Protein 3CU5 (pdb70)

Sequence (253 aa):
SLRILIVDDEKLTRDGLIANINWKALSFDQIDQADDGINAIQIALKHPPNVLLTDVRMPRMDGIELVDNILKLYPDCSVIFMSGYSDKEYLRAIRYVEKPIDPSEIMDALKQSIQTVLQHQAQQSLRILIVDDEKLTRDGLIANINWKALSFDQIDQADDGINAIQIALKHPPNVLLTDVRMPRMDGIELVDNILKLYPDCSVIFMSGYSDKEYLKAAIKFRAIRYVEKPIDPSEIMDALKQSIQTVLQHQAQ

Foldseek 3Di:
DAEEEEEAQDPVVVVVLVVLAPCVPADHPDYHYDHDLVSRVVVCVVPPYQEYEAEQDDPPAGPVRSVVVSCVVCVRRAYEYEYADPVPVVDVDHHYAHPVDDSVVVNVVRRVSRVSCVVVVVVD/DAEEEEEELDPVPVVVLVVLEDCVVADHDYYHYYNHQVGSVVVCVVPPHQEYEEEQDDPPAGVLNRVVVSCVPCVLHYYEYEYEDPCVVVVCVRDPPHPHHYAYPVGDSVSVRVVRNVSVVSSVVSVPD

Nearest PDB structures (foldseek):
  3cu5-assembly3_B  TM=1.008E+00  e=2.137E-27  Lachnoclostridium phytofermentans ISDg
  3cu5-assembly2_A  TM=9.687E-01  e=1.028E-19  Lachnoclostridium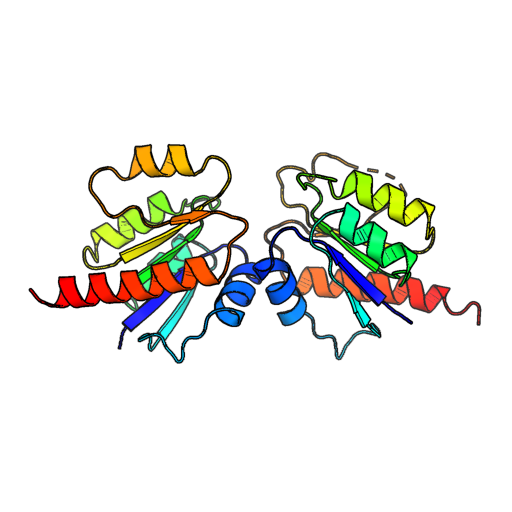 phytofermentans ISDg
  6swf-assembly1_A  TM=8.999E-01  e=3.800E-10  Geobacillus stearothermophilus
  6swl-assembly2_B  TM=8.587E-01  e=1.382E-07  Geobacillus stearothermophilus
  3r0j-assembly1_B  TM=8.073E-01  e=3.008E-07  Mycobacterium tuberculosis

Organism: Lachnoclostridium phytofermentans (strain ATCC 700394 / DSM 18823 / ISDg) (NCBI:txid357809)

Secondary structure (DSSP, 8-state):
--EEEEE-S-HHHHHHHHHH--GGGS--SEEEEESSHHHHHHHHTTS--SEEEEES--SSS-HHHHHHHHHHH-TT-EEEEE--STTT------EEEPSSP-HHHHHHHHHHHHHHHHHHH---/-EEEEEE-S-HHHHHHHHHTS-TTTS-EEEEEEESSHHHHHHHHHHS--SEEEEES--TTS-HHHHHHHHHHH-TT-EEEEEE-TT-HHHHHHH--SS--EEEESS--TTHHHHHHHHHHHHHHHHTT-

Structure (mmCIF, N/CA/C/O backbone):
data_3CU5
#
_entry.id   3CU5
#
_cell.length_a   34.326
_cell.length_b   87.038
_cell.length_c   52.697
_cell.angle_alpha   90.000
_cell.angle_beta   106.220
_cell.angle_gamma   90.000
#
_symmetry.space_group_name_H-M   'P 1 21 1'
#
loop_
_entity.id
_entity.type
_entity.pdbx_description
1 polymer 'Two component transcriptional regulator, AraC family'
2 water water
#
loop_
_atom_site.group_PDB
_atom_site.id
_atom_site.type_symbol
_atom_site.label_atom_id
_atom_site.label_alt_id
_atom_site.label_comp_id
_atom_site.label_asym_id
_atom_site.label_entity_id
_atom_site.label_seq_id
_atom_site.pdbx_PDB_ins_code
_atom_site.Cartn_x
_atom_site.Cartn_y
_atom_site.Cartn_z
_atom_site.occupancy
_atom_site.B_iso_or_equiv
_atom_site.auth_seq_id
_atom_site.auth_comp_id
_atom_site.auth_asym_id
_atom_site.auth_atom_id
_atom_site.pdbx_PDB_model_num
ATOM 1 N N . SER A 1 2 ? 24.573 66.925 -9.514 1.00 22.61 2 SER A N 1
ATOM 2 C CA . SER A 1 2 ? 24.088 65.765 -8.712 1.00 23.16 2 SER A CA 1
ATOM 3 C C . SER A 1 2 ? 23.105 64.821 -9.434 1.00 22.57 2 SER A C 1
ATOM 4 O O . SER A 1 2 ? 22.249 65.270 -10.236 1.00 22.65 2 SER A O 1
ATOM 7 N N . LEU A 1 3 ? 23.235 63.522 -9.099 1.00 20.90 3 LEU A N 1
ATOM 8 C CA . LEU A 1 3 ? 22.176 62.474 -9.253 1.00 17.64 3 LEU A CA 1
ATOM 9 C C . LEU A 1 3 ? 21.212 62.507 -8.059 1.00 15.03 3 LEU A C 1
ATOM 10 O O . LEU A 1 3 ? 21.534 62.009 -6.954 1.00 13.48 3 LEU A O 1
ATOM 15 N N . ARG A 1 4 ? 20.035 63.094 -8.293 1.00 13.69 4 ARG A N 1
ATOM 16 C CA . ARG A 1 4 ? 18.968 63.144 -7.309 1.00 12.17 4 ARG A CA 1
ATOM 17 C C . ARG A 1 4 ? 17.773 62.310 -7.697 1.00 11.35 4 ARG A C 1
ATOM 18 O O . ARG A 1 4 ? 17.261 62.431 -8.802 1.00 11.07 4 ARG A O 1
ATOM 26 N N . ILE A 1 5 ? 17.304 61.521 -6.743 1.00 10.73 5 ILE A N 1
ATOM 27 C CA . ILE A 1 5 ? 15.953 61.018 -6.729 1.00 10.41 5 ILE A CA 1
ATOM 28 C C . ILE A 1 5 ? 15.039 61.929 -5.932 1.00 10.19 5 ILE A C 1
ATOM 29 O O . ILE A 1 5 ? 15.441 62.475 -4.863 1.00 8.86 5 ILE A O 1
ATOM 34 N N . LEU A 1 6 ? 13.808 62.076 -6.457 1.00 10.20 6 LEU A N 1
ATOM 35 C CA . LEU A 1 6 ? 12.758 62.898 -5.838 1.00 8.86 6 LEU A CA 1
ATOM 36 C C . LEU A 1 6 ? 11.498 62.054 -5.549 1.00 8.91 6 LEU A C 1
ATOM 37 O O . LEU A 1 6 ? 10.843 61.547 -6.448 1.00 8.14 6 LEU A O 1
ATOM 42 N N . ILE A 1 7 ? 11.221 61.867 -4.269 1.00 10.18 7 ILE A N 1
ATOM 43 C CA . ILE A 1 7 ? 10.218 60.931 -3.809 1.00 12.30 7 ILE A CA 1
ATOM 44 C C . ILE A 1 7 ? 9.031 61.729 -3.342 1.00 13.80 7 ILE A C 1
ATOM 45 O O . ILE A 1 7 ? 9.130 62.591 -2.457 1.00 14.92 7 ILE A O 1
ATOM 50 N N . VAL A 1 8 ? 7.891 61.469 -3.930 1.00 14.31 8 VAL A N 1
ATOM 51 C CA . VAL A 1 8 ? 6.749 62.287 -3.606 1.00 15.19 8 VAL A CA 1
ATOM 52 C C . VAL A 1 8 ? 5.560 61.469 -3.109 1.00 16.52 8 VAL A C 1
ATOM 53 O O . VAL A 1 8 ? 4.954 60.690 -3.852 1.00 15.67 8 VAL A O 1
ATOM 57 N N . ASP A 1 9 ? 5.237 61.656 -1.833 1.00 18.38 9 ASP A N 1
ATOM 58 C CA . ASP A 1 9 ? 4.136 60.947 -1.270 1.00 20.38 9 ASP A CA 1
ATOM 59 C C . ASP A 1 9 ? 3.527 61.678 -0.108 1.00 22.63 9 ASP A C 1
ATOM 60 O O . ASP A 1 9 ? 4.217 62.243 0.754 1.00 23.99 9 ASP A O 1
ATOM 65 N N . ASP A 1 10 ? 2.204 61.647 -0.114 1.00 23.68 10 ASP A N 1
ATOM 66 C CA . ASP A 1 10 ? 1.347 62.189 0.915 1.00 24.21 10 ASP A CA 1
ATOM 67 C C . ASP A 1 10 ? 1.755 61.746 2.346 1.00 22.72 10 ASP A C 1
ATOM 68 O O . ASP A 1 10 ? 1.684 62.539 3.286 1.00 22.22 10 ASP A O 1
ATOM 73 N N . GLU A 1 11 ? 2.212 60.492 2.493 1.00 21.23 11 GLU A N 1
ATOM 74 C CA . GLU A 1 11 ? 2.384 59.866 3.805 1.00 19.78 11 GLU A CA 1
ATOM 75 C C . GLU A 1 11 ? 3.812 59.607 4.235 1.00 17.19 11 GLU A C 1
ATOM 76 O O . GLU A 1 11 ? 4.523 58.819 3.614 1.00 16.70 11 GLU A O 1
ATOM 82 N N . LYS A 1 12 ? 4.178 60.227 5.357 1.00 15.31 12 LYS A N 1
AT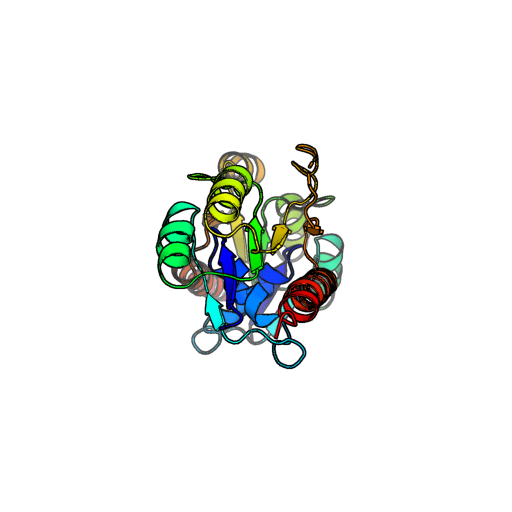OM 83 C CA . LYS A 1 12 ? 5.501 60.138 5.937 1.00 14.14 12 LYS A CA 1
ATOM 84 C C . LYS A 1 12 ? 5.992 58.687 6.099 1.00 14.41 12 LYS A C 1
ATOM 85 O O . LYS A 1 12 ? 7.173 58.356 5.820 1.00 16.24 12 LYS A O 1
ATOM 91 N N . LEU A 1 13 ? 5.089 57.814 6.535 1.00 11.69 13 LEU A N 1
ATOM 92 C CA . LEU A 1 13 ? 5.422 56.442 6.779 1.00 8.72 13 LEU A CA 1
ATOM 93 C C . LEU A 1 13 ? 5.786 55.744 5.502 1.00 7.89 13 LEU A C 1
ATOM 94 O O . LEU A 1 13 ? 6.636 54.850 5.510 1.00 7.68 13 LEU A O 1
ATOM 99 N N . THR A 1 14 ? 5.185 56.145 4.383 1.00 8.04 14 THR A N 1
ATOM 100 C CA . THR A 1 14 ? 5.550 55.498 3.091 1.00 8.90 14 THR A CA 1
ATOM 101 C C . THR A 1 14 ? 6.869 55.915 2.484 1.00 9.68 14 THR A C 1
ATOM 102 O O . THR A 1 14 ? 7.536 55.085 1.885 1.00 10.75 14 THR A O 1
ATOM 106 N N . ARG A 1 15 ? 7.210 57.208 2.567 1.00 9.14 15 ARG A N 1
ATOM 107 C CA . ARG A 1 15 ? 8.538 57.707 2.175 1.00 8.70 15 ARG A CA 1
ATOM 108 C C . ARG A 1 15 ? 9.629 57.061 3.040 1.00 9.29 15 ARG A C 1
ATOM 109 O O . ARG A 1 15 ? 10.428 56.279 2.564 1.00 10.02 15 ARG A O 1
ATOM 117 N N . ASP A 1 16 ? 9.657 57.415 4.322 1.00 8.97 16 ASP A N 1
ATOM 118 C CA . ASP A 1 16 ? 10.415 56.663 5.308 1.00 8.89 16 ASP A CA 1
ATOM 119 C C . ASP A 1 16 ? 10.574 55.178 4.963 1.00 8.60 16 ASP A C 1
ATOM 120 O O . ASP A 1 16 ? 11.705 54.712 4.827 1.00 10.56 16 ASP A O 1
ATOM 125 N N . GLY A 1 17 ? 9.487 54.416 4.842 1.00 6.56 17 GLY A N 1
ATOM 126 C CA . GLY A 1 17 ? 9.608 52.934 4.738 1.00 5.38 17 GLY A CA 1
ATOM 127 C C . GLY A 1 17 ? 10.248 52.614 3.402 1.00 4.90 17 GLY A C 1
ATOM 128 O O . GLY A 1 17 ? 10.933 51.633 3.206 1.00 4.18 17 GLY A O 1
ATOM 129 N N . LEU A 1 18 ? 10.032 53.494 2.456 1.00 5.76 18 LEU A N 1
ATOM 130 C CA . LEU A 1 18 ? 10.669 53.364 1.165 1.00 7.25 18 LEU A CA 1
ATOM 131 C C . LEU A 1 18 ? 12.140 53.602 1.272 1.00 8.08 18 LEU A C 1
ATOM 132 O O . LEU A 1 18 ? 12.951 52.786 0.886 1.00 8.79 18 LEU A O 1
ATOM 137 N N . ILE A 1 19 ? 12.494 54.756 1.788 1.00 8.37 19 ILE A N 1
ATOM 138 C CA . ILE A 1 19 ? 13.865 55.026 1.937 1.00 10.81 19 ILE A CA 1
ATOM 139 C C . ILE A 1 19 ? 14.506 53.904 2.744 1.00 12.94 19 ILE A C 1
ATOM 140 O O . ILE A 1 19 ? 15.547 53.407 2.384 1.00 13.69 19 ILE A O 1
ATOM 145 N N . ALA A 1 20 ? 13.863 53.465 3.818 1.00 14.21 20 ALA A N 1
ATOM 146 C CA . ALA A 1 20 ? 14.397 52.365 4.624 1.00 15.13 20 ALA A CA 1
ATOM 147 C C . ALA A 1 20 ? 14.706 51.130 3.788 1.00 16.76 20 ALA A C 1
ATOM 148 O O . ALA A 1 20 ? 15.662 50.395 4.065 1.00 17.66 20 ALA A O 1
ATOM 150 N N . ASN A 1 21 ? 13.894 50.903 2.760 1.00 16.76 21 ASN A N 1
ATOM 151 C CA . ASN A 1 21 ? 13.974 49.684 1.990 1.00 16.64 21 ASN A CA 1
ATOM 152 C C . ASN A 1 21 ? 14.860 49.765 0.775 1.00 18.95 21 ASN A C 1
ATOM 153 O O . ASN A 1 21 ? 14.954 48.798 0.043 1.00 19.15 21 ASN A O 1
ATOM 158 N N . ILE A 1 22 ? 15.499 50.903 0.544 1.00 21.28 22 ILE A N 1
ATOM 159 C CA . ILE A 1 22 ? 16.358 51.053 -0.635 1.00 23.55 22 ILE A CA 1
ATOM 160 C C . ILE A 1 22 ? 17.880 50.959 -0.355 1.00 24.29 22 ILE A C 1
ATOM 161 O O . ILE A 1 22 ? 18.485 51.785 0.340 1.00 23.40 22 ILE A O 1
ATOM 166 N N . ASN A 1 23 ? 18.501 49.930 -0.906 1.00 25.42 23 ASN A N 1
ATOM 167 C CA . ASN A 1 23 ? 19.905 49.740 -0.641 1.00 25.53 23 ASN A CA 1
ATOM 168 C C . ASN A 1 23 ? 20.663 50.763 -1.419 1.00 27.05 23 ASN A C 1
ATOM 169 O O . ASN A 1 23 ? 21.238 50.457 -2.445 1.00 26.00 23 ASN A O 1
ATOM 174 N N . TRP A 1 24 ? 20.646 51.986 -0.928 1.00 30.16 24 TRP A N 1
ATOM 175 C CA . TRP A 1 24 ? 21.316 53.079 -1.605 1.00 34.03 24 TRP A CA 1
ATOM 176 C C . TRP A 1 24 ? 22.821 52.825 -1.751 1.00 33.99 24 TRP A C 1
ATOM 177 O O . TRP A 1 24 ? 23.510 53.509 -2.494 1.00 34.34 24 TRP A O 1
ATOM 188 N N . LYS A 1 25 ? 23.332 51.809 -1.077 1.00 33.48 25 LYS A N 1
ATOM 189 C CA . LYS A 1 25 ? 24.685 51.382 -1.361 1.00 33.41 25 LYS A CA 1
ATOM 190 C C . LYS A 1 25 ? 24.750 51.045 -2.864 1.00 33.36 25 LYS A C 1
ATOM 191 O O . LYS A 1 25 ? 25.448 51.716 -3.607 1.00 34.55 25 LYS A O 1
ATOM 197 N N . ALA A 1 26 ? 24.005 50.037 -3.314 1.00 32.07 26 ALA A N 1
ATOM 198 C CA . ALA A 1 26 ? 23.977 49.621 -4.735 1.00 30.90 26 ALA A CA 1
ATOM 199 C C . ALA A 1 26 ? 23.323 50.543 -5.791 1.00 29.91 26 ALA A C 1
ATOM 200 O O . ALA A 1 26 ? 22.887 50.041 -6.826 1.00 29.95 26 ALA A O 1
ATOM 202 N N . LEU A 1 27 ? 23.222 51.848 -5.554 1.00 28.72 27 LEU A N 1
ATOM 203 C CA . LEU A 1 27 ? 22.830 52.767 -6.631 1.00 28.07 27 LEU A CA 1
ATOM 204 C C . LEU A 1 27 ? 23.666 54.066 -6.625 1.00 28.58 27 LEU A C 1
ATOM 205 O O . LEU A 1 27 ? 24.446 54.302 -5.710 1.00 28.61 27 LEU A O 1
ATOM 210 N N . SER A 1 28 ? 23.471 54.926 -7.616 1.00 29.59 28 SER A N 1
ATOM 211 C CA . SER A 1 28 ? 24.260 56.167 -7.734 1.00 31.39 28 SER A CA 1
ATOM 212 C C . SER A 1 28 ? 23.717 57.452 -7.060 1.00 33.07 28 SER A C 1
ATOM 213 O O . SER A 1 28 ? 24.446 58.420 -6.856 1.00 34.56 28 SER A O 1
ATOM 216 N N . PHE A 1 29 ? 22.450 57.486 -6.719 1.00 32.90 29 PHE A N 1
ATOM 217 C CA . PHE A 1 29 ? 21.931 58.673 -6.098 1.00 33.09 29 PHE A CA 1
ATOM 218 C C . PHE A 1 29 ? 22.936 59.380 -5.240 1.00 33.22 29 PHE A C 1
ATOM 219 O O . PHE A 1 29 ? 23.606 58.778 -4.403 1.00 33.06 29 PHE A O 1
ATOM 227 N N . ASP A 1 30 ? 23.029 60.680 -5.480 1.00 33.24 30 ASP A N 1
ATOM 228 C CA . ASP A 1 30 ? 23.860 61.569 -4.694 1.00 32.98 30 ASP A CA 1
ATOM 229 C C . ASP A 1 30 ? 22.999 62.042 -3.539 1.00 30.87 30 ASP A C 1
ATOM 230 O O . ASP A 1 30 ? 23.468 62.224 -2.417 1.00 30.53 30 ASP A O 1
ATOM 235 N N . GLN A 1 31 ? 21.713 62.182 -3.836 1.00 28.60 31 GLN A N 1
ATOM 236 C CA . GLN A 1 31 ? 20.801 62.907 -2.997 1.00 25.89 31 GLN A CA 1
ATOM 237 C C . GLN A 1 31 ? 19.401 62.317 -3.054 1.00 23.00 31 GLN A C 1
ATOM 238 O O . GLN A 1 31 ? 18.872 62.023 -4.147 1.00 21.45 31 GLN A O 1
ATOM 244 N N . ILE A 1 32 ? 18.819 62.139 -1.866 1.00 21.81 32 ILE A N 1
ATOM 245 C CA . ILE A 1 32 ? 17.412 61.785 -1.746 1.00 21.31 32 ILE A CA 1
ATOM 246 C C . ILE A 1 32 ? 16.617 62.996 -1.316 1.00 21.15 32 ILE A C 1
ATOM 247 O O . ILE A 1 32 ? 16.972 63.696 -0.378 1.00 20.94 32 ILE A O 1
ATOM 252 N N . ASP A 1 33 ? 15.525 63.226 -2.032 1.00 21.69 33 ASP A N 1
ATOM 253 C CA . ASP A 1 33 ? 14.694 64.385 -1.843 1.00 21.53 33 ASP A CA 1
ATOM 254 C C . ASP A 1 33 ? 13.265 63.941 -1.656 1.00 22.98 33 ASP A C 1
ATOM 255 O O . ASP A 1 33 ? 12.824 62.951 -2.251 1.00 22.81 33 ASP A O 1
ATOM 260 N N . GLN A 1 34 ? 12.532 64.683 -0.834 1.00 24.62 34 GLN A N 1
ATOM 261 C CA . GLN A 1 34 ? 11.121 64.392 -0.613 1.00 26.46 34 GLN A CA 1
ATOM 262 C C . GLN A 1 34 ? 10.332 65.534 0.029 1.00 27.21 34 GLN A C 1
ATOM 263 O O . GLN A 1 34 ? 10.921 66.478 0.514 1.00 27.99 34 GLN A O 1
ATOM 269 N N . ALA A 1 35 ? 9.005 65.565 -0.002 1.00 27.29 35 ALA A N 1
ATOM 270 C CA . ALA A 1 35 ? 8.074 66.213 -0.937 1.00 27.07 35 ALA A CA 1
ATOM 271 C C . ALA A 1 35 ? 6.760 65.470 -0.786 1.00 27.49 35 ALA A C 1
ATOM 272 O O . ALA A 1 35 ? 6.665 64.296 -1.060 1.00 27.32 35 ALA A O 1
ATOM 274 N N . ASP A 1 36 ? 5.784 66.156 -0.217 1.00 28.80 36 ASP A N 1
ATOM 275 C CA . ASP A 1 36 ? 4.570 65.520 0.256 1.00 30.14 36 ASP A CA 1
ATOM 276 C C . ASP A 1 36 ? 3.376 65.737 -0.680 1.00 28.05 36 ASP A C 1
ATOM 277 O O . ASP A 1 36 ? 2.337 65.086 -0.542 1.00 27.63 36 ASP A O 1
ATOM 282 N N . ASP A 1 37 ? 3.501 66.680 -1.605 1.00 26.54 37 ASP A N 1
ATOM 283 C CA . ASP A 1 37 ? 2.383 67.008 -2.488 1.00 25.20 37 ASP A CA 1
ATOM 284 C C . ASP A 1 37 ? 2.994 67.416 -3.785 1.00 20.83 37 ASP A C 1
ATOM 285 O O . ASP A 1 37 ? 4.139 67.765 -3.818 1.00 19.86 37 ASP A O 1
ATOM 290 N N . GLY A 1 38 ? 2.223 67.397 -4.847 1.00 18.59 38 GLY A N 1
ATOM 291 C CA . GLY A 1 38 ? 2.746 67.819 -6.126 1.00 17.46 38 GLY A CA 1
ATOM 292 C C . GLY A 1 38 ? 3.399 69.190 -6.141 1.00 16.87 38 GLY A C 1
ATOM 293 O O . GLY A 1 38 ? 4.360 69.399 -6.872 1.00 16.79 38 GLY A O 1
ATOM 294 N N . ILE A 1 39 ? 2.907 70.132 -5.341 1.00 16.36 39 ILE A N 1
ATOM 295 C CA . ILE A 1 39 ? 3.411 71.495 -5.449 1.00 16.45 39 ILE A CA 1
ATOM 296 C C . ILE A 1 39 ? 4.723 71.698 -4.690 1.00 15.89 39 ILE A C 1
ATOM 297 O O . ILE A 1 39 ? 5.677 72.282 -5.211 1.00 15.50 39 ILE A O 1
ATOM 302 N N . ASN A 1 40 ? 4.794 71.206 -3.467 1.00 16.19 40 ASN A N 1
ATOM 303 C CA . ASN A 1 40 ? 6.079 71.214 -2.788 1.00 15.98 40 ASN A CA 1
ATOM 304 C C . ASN A 1 40 ? 7.115 70.409 -3.607 1.00 15.02 40 ASN A C 1
ATOM 305 O O . ASN A 1 40 ? 8.328 70.628 -3.517 1.00 14.16 40 ASN A O 1
ATOM 310 N N . ALA A 1 41 ? 6.639 69.463 -4.398 1.00 14.66 41 ALA A N 1
ATOM 311 C CA . ALA A 1 41 ? 7.545 68.767 -5.275 1.00 15.20 41 ALA A CA 1
ATOM 312 C C . ALA A 1 41 ? 8.133 69.786 -6.264 1.00 15.70 41 ALA A C 1
ATOM 313 O O . ALA A 1 41 ? 9.363 69.989 -6.331 1.00 16.19 41 ALA A O 1
ATOM 315 N N . ILE A 1 42 ? 7.261 70.447 -7.026 1.00 14.59 42 ILE A N 1
ATOM 316 C CA . ILE A 1 42 ? 7.742 71.343 -8.066 1.00 12.26 42 ILE A CA 1
ATOM 317 C C . ILE A 1 42 ? 8.644 72.376 -7.428 1.00 9.41 42 ILE A C 1
ATOM 318 O O . ILE A 1 42 ? 9.739 72.656 -7.914 1.00 8.31 42 ILE A O 1
ATOM 323 N N . GLN A 1 43 ? 8.185 72.909 -6.311 1.00 7.68 43 GLN A N 1
ATOM 324 C CA . GLN A 1 43 ? 8.937 73.905 -5.575 1.00 7.05 43 GLN A CA 1
ATOM 325 C C . GLN A 1 43 ? 10.407 73.472 -5.364 1.00 7.98 43 GLN A C 1
ATOM 326 O O . GLN A 1 43 ? 11.321 74.254 -5.510 1.00 9.44 43 GLN A O 1
ATOM 332 N N . ILE A 1 44 ? 10.642 72.211 -5.051 1.00 7.85 44 ILE A N 1
ATOM 333 C CA . ILE A 1 44 ? 11.997 71.688 -4.897 1.00 7.94 44 ILE A CA 1
ATOM 334 C C . ILE A 1 44 ? 12.689 71.357 -6.235 1.00 8.17 44 ILE A C 1
ATOM 335 O O . ILE A 1 44 ? 13.857 71.700 -6.438 1.00 8.03 44 ILE A O 1
ATOM 340 N N . ALA A 1 45 ? 11.976 70.669 -7.132 1.00 7.67 45 ALA A N 1
ATOM 341 C CA . ALA A 1 45 ? 12.467 70.419 -8.483 1.00 7.04 45 ALA A CA 1
ATOM 342 C C . ALA A 1 45 ? 12.969 71.652 -9.226 1.00 9.57 45 ALA A C 1
ATOM 343 O O . ALA A 1 45 ? 13.725 71.500 -10.160 1.00 11.71 45 ALA A O 1
ATOM 345 N N . LEU A 1 46 ? 12.542 72.868 -8.872 1.00 10.32 46 LEU A N 1
ATOM 346 C CA . LEU A 1 46 ? 13.062 74.076 -9.550 1.00 10.51 46 LEU A CA 1
ATOM 347 C C . LEU A 1 46 ? 14.453 74.443 -9.009 1.00 12.05 46 LEU A C 1
ATOM 348 O O . LEU A 1 46 ? 15.274 75.091 -9.676 1.00 12.26 46 LEU A O 1
ATOM 353 N N . LYS A 1 47 ? 14.702 74.043 -7.779 1.00 13.35 47 LYS A N 1
ATOM 354 C CA . LYS A 1 47 ? 15.909 74.442 -7.117 1.00 15.04 47 LYS A CA 1
ATOM 355 C C . LYS A 1 47 ? 16.913 73.286 -7.119 1.00 15.93 47 LYS A C 1
ATOM 356 O O . LYS A 1 47 ? 18.112 73.513 -7.217 1.00 17.69 47 LYS A O 1
ATOM 362 N N . HIS A 1 48 ? 16.445 72.053 -7.054 1.00 14.95 48 HIS A N 1
ATOM 363 C CA . HIS A 1 48 ? 17.363 70.899 -7.078 1.00 14.03 48 HIS A CA 1
ATOM 364 C C . HIS A 1 48 ? 16.893 69.886 -8.086 1.00 12.87 48 HIS A C 1
ATOM 365 O O . HIS A 1 48 ? 16.266 68.905 -7.707 1.00 13.19 48 HIS A O 1
ATOM 372 N N . PRO A 1 49 ? 17.183 70.129 -9.371 1.00 11.48 49 PRO A N 1
ATOM 373 C CA . PRO A 1 49 ? 16.647 69.374 -10.522 1.00 11.34 49 PRO A CA 1
ATOM 374 C C . PRO A 1 49 ? 16.802 67.857 -10.350 1.00 11.14 49 PRO A C 1
ATOM 375 O O . PRO A 1 49 ? 17.913 67.397 -10.093 1.00 12.20 49 PRO A O 1
ATOM 379 N N . PRO A 1 50 ? 15.705 67.086 -10.462 1.00 10.01 50 PRO A N 1
ATOM 380 C CA . PRO A 1 50 ? 15.807 65.668 -10.185 1.00 9.98 50 PRO A CA 1
ATOM 381 C C . PRO A 1 50 ? 16.155 64.863 -11.402 1.00 10.80 50 PRO A C 1
ATOM 382 O O . PRO A 1 50 ? 15.879 65.273 -12.519 1.00 11.96 50 PRO A O 1
ATOM 386 N N . ASN A 1 51 ? 16.699 63.682 -11.178 1.00 10.48 51 ASN A N 1
ATOM 387 C CA . ASN A 1 51 ? 16.993 62.778 -12.257 1.00 10.06 51 ASN A CA 1
ATOM 388 C C . ASN A 1 51 ? 16.054 61.637 -12.300 1.00 9.02 51 ASN A C 1
ATOM 389 O O . ASN A 1 51 ? 15.925 60.981 -13.321 1.00 8.56 51 ASN A O 1
ATOM 394 N N . VAL A 1 52 ? 15.410 61.384 -11.169 1.00 10.19 52 VAL A N 1
ATOM 395 C CA . VAL A 1 52 ? 14.372 60.341 -11.055 1.00 10.80 52 VAL A CA 1
ATOM 396 C C . VAL A 1 52 ? 13.210 60.849 -10.214 1.00 10.97 52 VAL A C 1
ATOM 397 O O . VAL A 1 52 ? 13.415 61.485 -9.153 1.00 10.87 52 VAL A O 1
ATOM 401 N N . LEU A 1 53 ? 11.997 60.560 -10.688 1.00 10.91 53 LEU A N 1
ATOM 402 C CA . LEU A 1 53 ? 10.768 60.878 -9.976 1.00 10.74 53 LEU A CA 1
ATOM 403 C C . LEU A 1 53 ? 10.166 59.553 -9.568 1.00 12.73 53 LEU A C 1
ATOM 404 O O . LEU A 1 53 ? 9.908 58.674 -10.429 1.00 12.92 53 LEU A O 1
ATOM 409 N N . LEU A 1 54 ? 9.912 59.420 -8.271 1.00 13.77 54 LEU A N 1
ATOM 410 C CA . LEU A 1 54 ? 9.227 58.269 -7.787 1.00 16.46 54 LEU A CA 1
ATOM 411 C C . LEU A 1 54 ? 7.999 58.832 -7.085 1.00 18.62 54 LEU A C 1
ATOM 412 O O . LEU A 1 54 ? 8.162 59.642 -6.179 1.00 19.33 54 LEU A O 1
ATOM 417 N N . THR A 1 55 ? 6.789 58.433 -7.510 1.00 19.49 55 THR A N 1
ATOM 418 C CA . THR A 1 55 ? 5.572 59.115 -7.098 1.00 21.54 55 THR A CA 1
ATOM 419 C C . THR A 1 55 ? 4.332 58.239 -7.163 1.00 24.49 55 THR A C 1
ATOM 420 O O . THR A 1 55 ? 4.240 57.349 -8.020 1.00 25.11 55 THR A O 1
ATOM 424 N N . ASP A 1 56 ? 3.381 58.508 -6.258 1.00 26.44 56 ASP A N 1
ATOM 425 C CA . ASP A 1 56 ? 2.043 57.903 -6.282 1.00 27.96 56 ASP A CA 1
ATOM 426 C C . ASP A 1 56 ? 1.181 58.482 -7.406 1.00 28.50 56 ASP A C 1
ATOM 427 O O . ASP A 1 56 ? 1.185 59.684 -7.606 1.00 28.15 56 ASP A O 1
ATOM 432 N N . VAL A 1 57 ? 0.435 57.653 -8.130 1.00 29.92 57 VAL A N 1
ATOM 433 C CA . VAL A 1 57 ? -0.388 58.157 -9.233 1.00 31.94 57 VAL A CA 1
ATOM 434 C C . VAL A 1 57 ? -1.487 59.118 -8.764 1.00 34.80 57 VAL A C 1
ATOM 435 O O . VAL A 1 57 ? -1.540 60.288 -9.204 1.00 34.84 57 VAL A O 1
ATOM 439 N N . ARG A 1 58 ? -2.366 58.627 -7.885 1.00 36.86 58 ARG A N 1
ATOM 440 C CA . ARG A 1 58 ? -3.428 59.483 -7.339 1.00 38.93 58 ARG A CA 1
ATOM 441 C C . ARG A 1 58 ? -3.015 60.187 -6.057 1.00 40.20 58 ARG A C 1
ATOM 442 O O . ARG A 1 58 ? -2.573 59.574 -5.080 1.00 40.28 58 ARG A O 1
ATOM 450 N N . MET A 1 59 ? -3.166 61.497 -6.091 1.00 41.13 59 MET A N 1
ATOM 451 C CA . MET A 1 59 ? -2.982 62.302 -4.929 1.00 41.98 59 M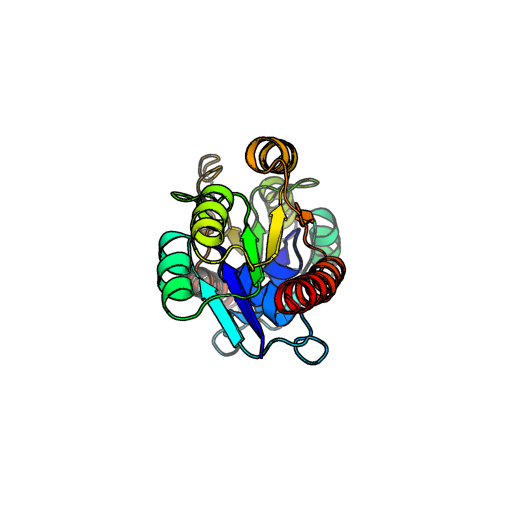ET A CA 1
ATOM 452 C C . MET A 1 59 ? -4.076 63.347 -4.955 1.00 42.99 59 MET A C 1
ATOM 453 O O . MET A 1 59 ? -4.648 63.637 -6.015 1.00 42.31 59 MET A O 1
ATOM 458 N N . PRO A 1 60 ? -4.383 63.894 -3.771 1.00 44.40 60 PRO A N 1
ATOM 459 C CA . PRO A 1 60 ? -5.287 65.012 -3.563 1.00 44.68 60 PRO A CA 1
ATOM 460 C C . PRO A 1 60 ? -4.959 66.213 -4.443 1.00 45.27 60 PRO A C 1
ATOM 461 O O . PRO A 1 60 ? -5.539 66.364 -5.518 1.00 45.10 60 PRO A O 1
ATOM 465 N N . ARG A 1 61 ? -4.028 67.056 -3.995 1.00 46.02 61 ARG A N 1
ATOM 466 C CA . ARG A 1 61 ? -3.904 68.400 -4.576 1.00 46.97 61 ARG A CA 1
ATOM 467 C C . ARG A 1 61 ? -3.267 68.520 -5.973 1.00 45.86 61 ARG A C 1
ATOM 468 O O . ARG A 1 61 ? -3.231 69.622 -6.565 1.00 46.27 61 ARG A O 1
ATOM 476 N N . MET A 1 62 ? -2.791 67.400 -6.501 1.00 43.85 62 MET A N 1
ATOM 477 C CA . MET A 1 62 ? -1.930 67.406 -7.662 1.00 42.25 62 MET A CA 1
ATOM 478 C C . MET A 1 62 ? -1.586 65.946 -7.783 1.00 41.58 62 MET A C 1
ATOM 479 O O . MET A 1 62 ? -0.729 65.461 -7.038 1.00 41.56 62 MET A O 1
ATOM 484 N N . ASP A 1 63 ? -2.266 65.223 -8.665 1.00 40.69 63 ASP A N 1
ATOM 485 C CA . ASP A 1 63 ? -2.005 63.784 -8.735 1.00 39.79 63 ASP A CA 1
ATOM 486 C C . ASP A 1 63 ? -0.743 63.419 -9.554 1.00 37.94 63 ASP A C 1
ATOM 487 O O . ASP A 1 63 ? -0.240 64.213 -10.371 1.00 38.32 63 ASP A O 1
ATOM 492 N N . GLY A 1 64 ? -0.214 62.229 -9.314 1.00 35.02 64 GLY A N 1
ATOM 493 C CA . GLY A 1 64 ? 1.048 61.882 -9.935 1.00 32.28 64 GLY A CA 1
ATOM 494 C C . GLY A 1 64 ? 1.068 62.424 -11.345 1.00 29.45 64 GLY A C 1
ATOM 495 O O . GLY A 1 64 ? 2.032 63.043 -11.776 1.00 29.18 64 GLY A O 1
ATOM 496 N N . ILE A 1 65 ? -0.020 62.180 -12.058 1.00 27.21 65 ILE A N 1
ATOM 497 C CA . ILE A 1 65 ? -0.132 62.554 -13.455 1.00 25.79 65 ILE A CA 1
ATOM 498 C C . ILE A 1 65 ? 0.087 64.043 -13.790 1.00 24.90 65 ILE A C 1
ATOM 499 O O . ILE A 1 65 ? 0.830 64.352 -14.715 1.00 25.25 65 ILE A O 1
ATOM 504 N N . GLU A 1 66 ? -0.529 64.968 -13.054 1.00 23.73 66 GLU A N 1
ATOM 505 C CA . GLU A 1 66 ? -0.304 66.379 -13.361 1.00 22.38 66 GLU A CA 1
ATOM 506 C C . GLU A 1 66 ? 1.122 66.768 -13.037 1.00 19.48 66 GLU A C 1
ATOM 507 O O . GLU A 1 66 ? 1.782 67.471 -13.801 1.00 19.15 66 GLU A O 1
ATOM 513 N N . LEU A 1 67 ? 1.587 66.320 -11.884 1.00 17.55 67 LEU A N 1
ATOM 514 C CA . LEU A 1 67 ? 2.952 66.569 -11.455 1.00 16.71 67 LEU A CA 1
ATOM 515 C C . LEU A 1 67 ? 3.945 66.083 -12.477 1.00 16.54 67 LEU A C 1
ATOM 516 O O . LEU A 1 67 ? 4.847 66.783 -12.907 1.00 16.64 67 LEU A O 1
ATOM 521 N N . VAL A 1 68 ? 3.800 64.836 -12.839 1.00 16.62 68 VAL A N 1
ATOM 522 C CA . VAL A 1 68 ? 4.764 64.224 -13.688 1.00 17.08 68 VAL A CA 1
ATOM 523 C C . VAL A 1 68 ? 4.831 64.979 -14.990 1.00 17.33 68 VAL A C 1
ATOM 524 O O . VAL A 1 68 ? 5.858 64.973 -15.667 1.00 17.69 68 VAL A O 1
ATOM 528 N N . ASP A 1 69 ? 3.750 65.644 -15.350 1.00 17.26 69 ASP A N 1
ATOM 529 C CA . ASP A 1 69 ? 3.748 66.343 -16.624 1.00 18.25 69 ASP A CA 1
ATOM 530 C C . ASP A 1 69 ? 4.505 67.667 -16.590 1.00 17.35 69 ASP A C 1
ATOM 531 O O . ASP A 1 69 ? 5.164 68.078 -17.582 1.00 17.16 69 ASP A O 1
ATOM 536 N N . ASN A 1 70 ? 4.417 68.316 -15.430 1.00 15.93 70 ASN A N 1
ATOM 537 C CA . ASN A 1 70 ? 5.154 69.543 -15.128 1.00 14.12 70 ASN A CA 1
ATOM 538 C C . ASN A 1 70 ? 6.659 69.258 -15.003 1.00 12.80 70 ASN A C 1
ATOM 539 O O . ASN A 1 70 ? 7.515 69.930 -15.598 1.00 11.93 70 ASN A O 1
ATOM 544 N N . ILE A 1 71 ? 6.985 68.245 -14.221 1.00 11.72 71 ILE A N 1
ATOM 545 C CA . ILE A 1 71 ? 8.354 67.889 -14.144 1.00 11.85 71 ILE A CA 1
ATOM 546 C C . ILE A 1 71 ? 8.892 67.563 -15.540 1.00 12.33 71 ILE A C 1
ATOM 547 O O . ILE A 1 71 ? 9.885 68.117 -15.948 1.00 14.12 71 ILE A O 1
ATOM 552 N N . LEU A 1 72 ? 8.257 66.689 -16.293 1.00 11.23 72 LEU A N 1
ATOM 553 C CA . LEU A 1 72 ? 8.777 66.413 -17.633 1.00 11.17 72 LEU A CA 1
ATOM 554 C C . LEU A 1 72 ? 8.855 67.656 -18.564 1.00 11.00 72 LEU A C 1
ATOM 555 O O . LEU A 1 72 ? 9.508 67.621 -19.635 1.00 11.54 72 LEU A O 1
ATOM 560 N N . LYS A 1 73 ? 8.187 68.743 -18.206 1.00 9.39 73 LYS A N 1
ATOM 561 C CA . LYS A 1 73 ? 8.296 69.935 -19.043 1.00 8.35 73 LYS A CA 1
ATOM 562 C C . LYS A 1 73 ? 9.571 70.741 -18.683 1.00 9.28 73 LYS A C 1
ATOM 563 O O . LYS A 1 73 ? 10.229 71.345 -19.538 1.00 8.40 73 LYS A O 1
ATOM 569 N N . LEU A 1 74 ? 9.936 70.703 -17.405 1.00 10.50 74 LEU A N 1
ATOM 570 C CA . LEU A 1 74 ? 11.060 71.489 -16.896 1.00 11.06 74 LEU A CA 1
ATOM 571 C C . LEU A 1 74 ? 12.362 70.722 -16.970 1.00 11.49 74 LEU A C 1
ATOM 572 O O . LEU A 1 74 ? 13.431 71.290 -16.798 1.00 11.70 74 LEU A O 1
ATOM 577 N N . TYR A 1 75 ? 12.254 69.414 -17.153 1.00 11.75 75 TYR A N 1
ATOM 578 C CA . TYR A 1 75 ? 13.386 68.498 -17.067 1.00 11.93 75 TYR A CA 1
ATOM 579 C C . TYR A 1 75 ? 13.071 67.278 -17.911 1.00 11.74 75 TYR A C 1
ATOM 580 O O . TYR A 1 75 ? 12.816 66.188 -17.360 1.00 10.26 75 TYR A O 1
ATOM 589 N N . PRO A 1 76 ? 13.067 67.476 -19.250 1.00 12.20 76 PRO A N 1
ATOM 590 C CA . PRO A 1 76 ? 12.765 66.468 -20.262 1.00 12.98 76 PRO A CA 1
ATOM 591 C C . PRO A 1 76 ? 13.492 65.193 -19.944 1.00 14.59 76 PRO A C 1
ATOM 592 O O . PRO A 1 76 ? 13.110 64.129 -20.398 1.00 14.52 76 PRO A O 1
ATOM 596 N N . ASP A 1 77 ? 14.539 65.295 -19.148 1.00 16.74 77 ASP A N 1
ATOM 597 C CA . ASP A 1 77 ? 15.417 64.156 -18.977 1.00 18.77 77 ASP A CA 1
ATOM 598 C C . ASP A 1 77 ? 15.149 63.376 -17.679 1.00 19.48 77 ASP A C 1
ATOM 599 O O . ASP A 1 77 ? 15.615 62.254 -17.501 1.00 19.71 77 ASP A O 1
ATOM 604 N N . CYS A 1 78 ? 14.378 63.955 -16.768 1.00 19.88 78 CYS A N 1
ATOM 605 C CA . CYS A 1 78 ? 13.967 63.182 -15.590 1.00 19.47 78 CYS A CA 1
ATOM 606 C C . CYS A 1 78 ? 13.261 61.839 -15.968 1.00 19.12 78 CYS A C 1
ATOM 607 O O . CYS A 1 78 ? 12.299 61.828 -16.744 1.00 19.94 78 CYS A O 1
ATOM 610 N N . SER A 1 79 ? 13.733 60.707 -15.459 1.00 17.99 79 SER A N 1
ATOM 611 C CA . SER A 1 79 ? 12.956 59.475 -15.638 1.00 17.83 79 SER A CA 1
ATOM 612 C C . SER A 1 79 ? 12.080 59.259 -14.393 1.00 18.17 79 SER A C 1
ATOM 613 O O . SER A 1 79 ? 12.480 59.569 -13.271 1.00 18.97 79 SER A O 1
ATOM 616 N N . VAL A 1 80 ? 10.862 58.774 -14.590 1.00 17.88 80 VAL A N 1
ATOM 617 C CA . VAL A 1 80 ? 9.887 58.759 -13.504 1.00 17.13 80 VAL A CA 1
ATOM 618 C C . VAL A 1 80 ? 9.371 57.338 -13.211 1.00 15.72 80 VAL A C 1
ATOM 619 O O . VAL A 1 80 ? 9.143 56.541 -14.140 1.00 14.75 80 VAL A O 1
ATOM 623 N N 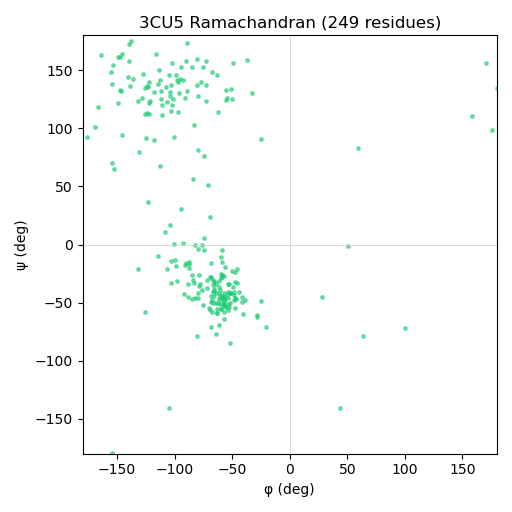. ILE A 1 81 ? 9.216 57.021 -11.925 1.00 14.69 81 ILE A N 1
ATOM 624 C CA . ILE A 1 81 ? 8.585 55.759 -11.532 1.00 14.79 81 ILE A CA 1
ATOM 625 C C . ILE A 1 81 ? 7.241 56.036 -10.842 1.00 16.04 81 ILE A C 1
ATOM 626 O O . ILE A 1 81 ? 7.112 56.997 -10.102 1.00 16.62 81 ILE A O 1
ATOM 631 N N . PHE A 1 82 ? 6.237 55.206 -11.098 1.00 16.15 82 PHE A N 1
ATOM 632 C CA . PHE A 1 82 ? 4.913 55.453 -10.574 1.00 16.76 82 PHE A CA 1
ATOM 633 C C . PHE A 1 82 ? 4.520 54.318 -9.646 1.00 17.92 82 PHE A C 1
ATOM 634 O O . PHE A 1 82 ? 4.646 53.166 -10.028 1.00 18.86 82 PHE A O 1
ATOM 642 N N . MET A 1 83 ? 4.024 54.608 -8.455 1.00 17.96 83 MET A N 1
ATOM 643 C CA . MET A 1 83 ? 3.427 53.554 -7.688 1.00 19.38 83 MET A CA 1
ATOM 644 C C . MET A 1 83 ? 1.904 53.644 -7.955 1.00 22.80 83 MET A C 1
ATOM 645 O O . MET A 1 83 ? 1.322 54.734 -7.876 1.00 22.78 83 MET A O 1
ATOM 650 N N . SER A 1 84 ? 1.262 52.523 -8.303 1.00 26.00 84 SER A N 1
ATOM 651 C CA . SER A 1 84 ? -0.155 52.553 -8.723 1.00 29.50 84 SER A CA 1
ATOM 652 C C . SER A 1 84 ? -1.171 51.649 -7.992 1.00 31.94 84 SER A C 1
ATOM 653 O O . SER A 1 84 ? -2.190 52.126 -7.483 1.00 31.68 84 SER A O 1
ATOM 656 N N . GLY A 1 85 ? -0.942 50.342 -8.000 1.00 34.25 85 GLY A N 1
ATOM 657 C CA . GLY A 1 85 ? -1.917 49.406 -7.393 1.00 36.25 85 GLY A CA 1
ATOM 658 C C . GLY A 1 85 ? -3.376 49.325 -7.873 1.00 37.25 85 GLY A C 1
ATOM 659 O O . GLY A 1 85 ? -4.268 49.921 -7.272 1.00 37.87 85 GLY A O 1
ATOM 660 N N . TYR A 1 86 ? -3.621 48.571 -8.944 1.00 37.55 86 TYR A N 1
ATOM 661 C CA . TYR A 1 86 ? -4.976 48.064 -9.292 1.00 37.56 86 TYR A CA 1
ATOM 662 C C . TYR A 1 86 ? -6.040 49.097 -9.626 1.00 37.13 86 TYR A C 1
ATOM 663 O O . TYR A 1 86 ? -6.399 49.280 -10.794 1.00 37.47 86 TYR A O 1
ATOM 672 N N . SER A 1 87 ? -6.592 49.713 -8.587 1.00 36.35 87 SER A N 1
ATOM 673 C CA . SER A 1 87 ? -7.460 50.869 -8.764 1.00 35.83 87 SER A CA 1
ATOM 674 C C . SER A 1 87 ? -7.240 51.539 -10.123 1.00 34.91 87 SER A C 1
ATOM 675 O O . SER A 1 87 ? -8.064 51.472 -11.034 1.00 33.62 87 SER A O 1
ATOM 678 N N . ASP A 1 88 ? -6.094 52.192 -10.246 1.00 35.09 88 ASP A N 1
ATOM 679 C CA . ASP A 1 88 ? -5.885 53.107 -11.335 1.00 35.28 88 ASP A CA 1
ATOM 680 C C . ASP A 1 88 ? -4.673 52.748 -12.150 1.00 35.61 88 ASP A C 1
ATOM 681 O O . ASP A 1 88 ? -3.962 53.636 -12.601 1.00 35.23 88 ASP A O 1
ATOM 686 N N . LYS A 1 89 ? -4.416 51.460 -12.336 1.00 36.52 89 LYS A N 1
ATOM 687 C CA . LYS A 1 89 ? -3.490 51.085 -13.393 1.00 37.38 89 LYS A CA 1
ATOM 688 C C . LYS A 1 89 ? -4.238 51.503 -14.636 1.00 36.01 89 LYS A C 1
ATOM 689 O O . LYS A 1 89 ? -3.657 51.925 -15.657 1.00 36.49 89 LYS A O 1
ATOM 695 N N . GLU A 1 90 ? -5.553 51.396 -14.489 1.00 33.58 90 GLU A N 1
ATOM 696 C CA . GLU A 1 90 ? -6.514 51.642 -15.531 1.00 31.46 90 GLU A CA 1
ATOM 697 C C . GLU A 1 90 ? -6.297 52.928 -16.301 1.00 29.67 90 GLU A C 1
ATOM 698 O O . GLU A 1 90 ? -6.637 53.003 -17.465 1.00 29.76 90 GLU A O 1
ATOM 704 N N . TYR A 1 91 ? -5.779 53.955 -15.651 1.00 28.34 91 TYR A N 1
ATOM 705 C CA . TYR A 1 91 ? -5.495 55.184 -16.363 1.00 27.81 91 TYR A CA 1
ATOM 706 C C . TYR A 1 91 ? -4.174 55.057 -17.136 1.00 28.22 91 TYR A C 1
ATOM 707 O O . TYR A 1 91 ? -3.138 55.547 -16.682 1.00 28.00 91 TYR A O 1
ATOM 716 N N . LEU A 1 92 ? -4.245 54.422 -18.310 1.00 28.46 92 LEU A N 1
ATOM 717 C CA . LEU A 1 92 ? -3.069 53.976 -19.116 1.00 28.11 92 LEU A CA 1
ATOM 718 C C . LEU A 1 92 ? -1.914 53.310 -18.338 1.00 27.51 92 LEU A C 1
ATOM 719 O O . LEU A 1 92 ? -1.930 52.094 -18.140 1.00 27.18 92 LEU A O 1
ATOM 724 N N . ARG A 1 99 ? 7.607 58.087 -24.107 1.00 37.48 99 ARG A N 1
ATOM 725 C CA . ARG A 1 99 ? 6.183 57.898 -24.151 1.00 37.70 99 ARG A CA 1
ATOM 726 C C . ARG A 1 99 ? 5.682 57.778 -22.701 1.00 37.15 99 ARG A C 1
ATOM 727 O O . ARG A 1 99 ? 4.636 58.341 -22.418 1.00 37.12 99 ARG A O 1
ATOM 735 N N . ALA A 1 100 ? 6.299 57.020 -21.786 1.00 36.86 100 ALA A N 1
ATOM 736 C CA . ALA A 1 100 ? 6.456 55.542 -21.674 1.00 36.95 100 ALA A CA 1
ATOM 737 C C . ALA A 1 100 ? 6.996 55.574 -20.266 1.00 37.10 100 ALA A C 1
ATOM 738 O O . ALA A 1 100 ? 8.160 55.971 -20.057 1.00 38.07 100 ALA A O 1
ATOM 740 N N . ILE A 1 101 ? 6.166 55.278 -19.270 1.00 35.71 101 ILE A N 1
ATOM 741 C CA . ILE A 1 101 ? 6.721 55.309 -17.923 1.00 34.29 101 ILE A CA 1
ATOM 742 C C . ILE A 1 101 ? 6.710 53.982 -17.239 1.00 31.39 101 ILE A C 1
ATOM 743 O O . ILE A 1 101 ? 5.990 53.050 -17.604 1.00 31.33 101 ILE A O 1
ATOM 748 N N . ARG A 1 102 ? 7.489 53.929 -16.188 1.00 27.85 102 ARG A N 1
ATOM 749 C CA . ARG A 1 102 ? 7.591 52.709 -15.483 1.00 24.65 102 ARG A CA 1
ATOM 750 C C . ARG A 1 102 ? 6.572 52.835 -14.394 1.00 21.48 102 ARG A C 1
ATOM 751 O O . ARG A 1 102 ? 6.259 53.941 -13.992 1.00 20.84 102 ARG A O 1
ATOM 759 N N . TYR A 1 103 ? 6.040 51.710 -13.931 1.00 19.57 103 TYR A N 1
ATOM 760 C CA . TYR A 1 103 ? 5.282 51.707 -12.691 1.00 18.59 103 TYR A CA 1
ATOM 761 C C . TYR A 1 103 ? 5.356 50.412 -11.918 1.00 18.80 103 TYR A C 1
ATOM 762 O O . TYR A 1 103 ? 5.713 49.376 -12.472 1.00 19.01 103 TYR A O 1
ATOM 771 N N . VAL A 1 104 ? 5.010 50.487 -10.633 1.00 18.45 104 VAL A N 1
ATOM 772 C CA . VAL A 1 104 ? 5.082 49.356 -9.739 1.00 18.56 104 VAL A CA 1
ATOM 773 C C . VAL A 1 104 ? 3.741 49.323 -9.013 1.00 19.91 104 VAL A C 1
ATOM 774 O O . VAL A 1 104 ? 3.348 50.308 -8.385 1.00 20.29 104 VAL A O 1
ATOM 778 N N . GLU A 1 105 ? 3.062 48.188 -9.114 1.00 20.52 105 GLU A N 1
ATOM 779 C CA . GLU A 1 105 ? 1.737 47.993 -8.602 1.00 23.80 105 GLU A CA 1
ATOM 780 C C . GLU A 1 105 ? 1.761 47.721 -7.115 1.00 24.38 105 GLU A C 1
ATOM 781 O O . GLU A 1 105 ? 2.582 46.927 -6.671 1.00 25.83 105 GLU A O 1
ATOM 787 N N . LYS A 1 106 ? 0.840 48.341 -6.365 1.00 23.41 106 LYS A N 1
ATOM 788 C CA . LYS A 1 106 ? 0.690 48.138 -4.913 1.00 22.27 106 LYS A CA 1
ATOM 789 C C . LYS A 1 106 ? 0.020 46.801 -4.710 1.00 21.79 106 LYS A C 1
ATOM 790 O O . LYS A 1 106 ? -0.700 46.356 -5.600 1.00 23.12 106 LYS A O 1
ATOM 796 N N . PRO A 1 107 ? 0.263 46.142 -3.559 1.00 20.15 107 PRO A N 1
ATOM 797 C CA . PRO A 1 107 ? 1.205 46.619 -2.554 1.00 19.30 107 PRO A CA 1
ATOM 798 C C . PRO A 1 107 ? 2.653 46.445 -3.018 1.00 18.56 107 PRO A C 1
ATOM 799 O O . PRO A 1 107 ? 3.080 45.353 -3.362 1.00 18.18 107 PRO A O 1
ATOM 803 N N . ILE A 1 108 ? 3.383 47.548 -3.029 1.00 18.18 108 ILE A N 1
ATOM 804 C CA . ILE A 1 108 ? 4.745 47.586 -3.498 1.00 17.45 108 ILE A CA 1
ATOM 805 C C . ILE A 1 108 ? 5.611 46.594 -2.785 1.00 17.96 108 ILE A C 1
ATOM 806 O O . ILE A 1 108 ? 5.585 46.490 -1.559 1.00 16.68 108 ILE A O 1
ATOM 811 N N . ASP A 1 109 ? 6.392 45.854 -3.562 1.00 20.69 109 ASP A N 1
ATOM 812 C CA . ASP A 1 109 ? 7.514 45.160 -2.968 1.00 23.40 109 ASP A CA 1
ATOM 813 C C . ASP A 1 109 ? 8.839 45.782 -3.342 1.00 24.31 109 ASP A C 1
ATOM 814 O O . ASP A 1 109 ? 9.123 46.174 -4.501 1.00 24.37 109 ASP A O 1
ATOM 819 N N . PRO A 1 110 ? 9.650 45.906 -2.306 1.00 24.09 110 PRO A N 1
ATOM 820 C CA . PRO A 1 110 ? 10.846 46.673 -2.360 1.00 23.21 110 PRO A CA 1
ATOM 821 C C . PRO A 1 110 ? 11.717 46.135 -3.482 1.00 22.83 110 PRO A C 1
ATOM 822 O O . PRO A 1 110 ? 12.520 46.874 -4.056 1.00 24.20 110 PRO A O 1
ATOM 826 N N . SER A 1 111 ? 11.556 44.860 -3.797 1.00 21.51 111 SER A N 1
ATOM 827 C CA . SER A 1 111 ? 12.409 44.232 -4.774 1.00 20.90 111 SER A CA 1
ATOM 828 C C . SER A 1 111 ? 12.106 44.918 -6.086 1.00 19.68 111 SER A C 1
ATOM 829 O O . SER A 1 111 ? 12.994 45.204 -6.891 1.00 18.97 111 SER A O 1
ATOM 832 N N . GLU A 1 112 ? 10.838 45.223 -6.287 1.00 19.23 112 GLU A N 1
ATOM 833 C CA . GLU A 1 112 ? 10.439 45.699 -7.581 1.00 19.34 112 GLU A CA 1
ATOM 834 C C . GLU A 1 112 ? 10.799 47.142 -7.705 1.00 18.26 112 GLU A C 1
ATOM 835 O O . GLU A 1 112 ? 11.287 47.567 -8.759 1.00 17.27 112 GLU A O 1
ATOM 841 N N . ILE A 1 113 ? 10.569 47.909 -6.648 1.00 17.64 113 ILE A N 1
ATOM 842 C CA . ILE A 1 113 ? 10.998 49.274 -6.758 1.00 17.97 113 ILE A CA 1
ATOM 843 C C . ILE A 1 113 ? 12.496 49.285 -7.006 1.00 18.06 113 ILE A C 1
ATOM 844 O O . ILE A 1 113 ? 12.971 49.854 -7.977 1.00 18.43 113 ILE A O 1
ATOM 849 N N . MET A 1 114 ? 13.249 48.646 -6.131 1.00 18.79 114 MET A N 1
ATOM 850 C CA . MET A 1 114 ? 14.677 48.583 -6.324 1.00 20.75 114 MET A CA 1
ATOM 851 C C . MET A 1 114 ? 15.122 48.330 -7.748 1.00 19.99 114 MET A C 1
ATOM 852 O O . MET A 1 114 ? 16.057 48.958 -8.184 1.00 20.55 114 MET A O 1
ATOM 857 N N . ASP A 1 115 ? 14.501 47.386 -8.449 1.00 19.74 115 ASP A N 1
ATOM 858 C CA . ASP A 1 115 ? 14.783 47.138 -9.881 1.00 20.15 115 ASP A CA 1
ATOM 859 C C . ASP A 1 115 ? 14.597 48.343 -10.777 1.00 18.81 115 ASP A C 1
ATOM 860 O O . ASP A 1 115 ? 15.519 48.744 -11.519 1.00 19.82 115 ASP A O 1
ATOM 865 N N . ALA A 1 116 ? 13.376 48.874 -10.743 1.00 15.59 116 ALA A N 1
ATOM 866 C CA . ALA A 1 116 ? 13.044 50.095 -11.462 1.00 12.38 116 ALA A CA 1
ATOM 867 C C . ALA A 1 116 ? 14.034 51.245 -11.136 1.00 11.76 116 ALA A C 1
ATOM 868 O O . ALA A 1 116 ? 14.451 51.977 -12.049 1.00 12.08 116 ALA A O 1
ATOM 870 N N . LEU A 1 117 ? 14.424 51.412 -9.869 1.00 10.11 117 LEU A N 1
ATOM 871 C CA . LEU A 1 117 ? 15.464 52.435 -9.573 1.00 10.02 117 LEU A CA 1
ATOM 872 C C . LEU A 1 117 ? 16.751 52.184 -10.325 1.00 9.31 117 LEU A C 1
ATOM 873 O O . LEU A 1 117 ? 17.312 53.131 -10.862 1.00 9.61 117 LEU A O 1
ATOM 878 N N . LYS A 1 118 ? 17.231 50.932 -10.352 1.00 8.89 118 LYS A N 1
ATOM 879 C CA . LYS A 1 118 ? 18.479 50.592 -11.078 1.00 8.53 118 LYS A CA 1
ATOM 880 C C . LYS A 1 118 ? 18.288 50.792 -12.555 1.00 8.42 118 LYS A C 1
ATOM 881 O O . LYS A 1 118 ? 19.149 51.361 -13.244 1.00 9.31 118 LYS A O 1
ATOM 887 N N . GLN A 1 119 ? 17.164 50.341 -13.086 1.00 7.54 119 GLN A N 1
ATOM 888 C CA . GLN A 1 119 ? 16.950 50.608 -14.496 1.00 7.20 119 GLN A CA 1
ATOM 889 C C . GLN A 1 119 ? 16.903 52.102 -14.825 1.00 8.62 119 GLN A C 1
ATOM 890 O O . GLN A 1 119 ? 17.531 52.539 -15.792 1.00 8.76 119 GLN A O 1
ATOM 896 N N . SER A 1 120 ? 16.187 52.881 -14.017 1.00 9.40 120 SER A N 1
ATOM 897 C CA . SER A 1 120 ? 16.126 54.305 -14.217 1.00 11.41 120 SER A CA 1
ATOM 898 C C . SER A 1 120 ? 17.511 54.986 -14.154 1.00 14.58 120 SER A C 1
ATOM 899 O O . SER A 1 120 ? 17.859 55.816 -14.999 1.00 15.18 120 SER A O 1
ATOM 902 N N . ILE A 1 121 ? 18.318 54.606 -13.168 1.00 15.86 121 ILE A N 1
ATOM 903 C CA . ILE A 1 121 ? 19.675 55.137 -13.029 1.00 15.19 121 ILE A CA 1
ATOM 904 C C . ILE A 1 121 ? 20.540 54.688 -14.159 1.00 14.55 121 ILE A C 1
ATOM 905 O O . ILE A 1 121 ? 21.408 55.415 -14.565 1.00 15.42 121 ILE A O 1
ATOM 910 N N . GLN A 1 122 ? 20.353 53.479 -14.661 1.00 14.22 122 GLN A N 1
ATOM 911 C CA . GLN A 1 122 ? 21.167 53.055 -15.814 1.00 14.28 122 GLN A CA 1
ATOM 912 C C . GLN A 1 122 ? 20.922 53.988 -17.007 1.00 12.47 122 GLN A C 1
ATOM 913 O O . GLN A 1 122 ? 21.835 54.349 -17.729 1.00 11.12 122 GLN A O 1
ATOM 919 N N . THR A 1 123 ? 19.665 54.372 -17.173 1.00 12.46 123 THR A N 1
ATOM 920 C CA . THR A 1 123 ? 19.198 55.240 -18.244 1.00 12.84 123 THR A CA 1
ATOM 921 C C . THR A 1 123 ? 19.805 56.649 -18.217 1.00 12.54 123 THR A C 1
ATOM 922 O O . THR A 1 123 ? 20.273 57.151 -19.238 1.00 11.91 123 THR A O 1
ATOM 926 N N . VAL A 1 124 ? 19.741 57.285 -17.048 1.00 13.03 124 VAL A N 1
ATOM 927 C CA . VAL A 1 124 ? 20.461 58.514 -16.768 1.00 13.72 124 VAL A CA 1
ATOM 928 C C . VAL A 1 124 ? 21.974 58.406 -16.968 1.00 16.00 124 VAL A C 1
ATOM 929 O O . VAL A 1 124 ? 22.605 59.321 -17.534 1.00 16.31 124 VAL A O 1
ATOM 933 N N . LEU A 1 125 ? 22.588 57.337 -16.454 1.00 17.28 125 LEU A N 1
ATOM 934 C CA . LEU A 1 125 ? 24.050 57.254 -16.552 1.00 18.24 125 LEU A CA 1
ATOM 935 C C . LEU A 1 125 ? 24.391 57.069 -18.005 1.00 20.85 125 LEU A C 1
ATOM 936 O O . LEU A 1 125 ? 24.865 57.999 -18.666 1.00 20.85 125 LEU A O 1
ATOM 941 N N . GLN A 1 126 ? 24.088 55.879 -18.518 1.00 23.42 126 GLN A N 1
ATOM 942 C CA . GLN A 1 126 ? 24.208 55.619 -19.950 1.00 25.25 126 GLN A CA 1
ATOM 943 C C . GLN A 1 126 ? 24.082 56.916 -20.751 1.00 27.62 126 GLN A C 1
ATOM 944 O O . GLN A 1 126 ? 24.920 57.216 -21.616 1.00 26.98 126 GLN A O 1
ATOM 950 N N . HIS A 1 127 ? 23.051 57.704 -20.447 1.00 29.84 127 HIS A N 1
ATOM 951 C CA . HIS A 1 127 ? 22.810 58.907 -21.226 1.00 31.55 127 HIS A CA 1
ATOM 952 C C . HIS A 1 127 ? 23.575 60.135 -20.720 1.00 31.73 127 HIS A C 1
ATOM 953 O O . HIS A 1 127 ? 23.659 61.143 -21.425 1.00 31.15 127 HIS A O 1
ATOM 960 N N . GLN A 1 128 ? 24.103 60.064 -19.496 1.00 32.68 128 GLN A N 1
ATOM 961 C CA . GLN A 1 128 ? 24.871 61.176 -18.931 1.00 33.31 128 GLN A CA 1
ATOM 962 C C . GLN A 1 128 ? 26.175 61.188 -19.681 1.00 33.70 128 GLN A C 1
ATOM 963 O O . GLN A 1 128 ? 26.799 62.241 -19.884 1.00 33.73 128 GLN A O 1
ATOM 969 N N . ALA A 1 129 ? 26.571 59.992 -20.101 1.00 33.98 129 ALA A N 1
ATOM 970 C CA . ALA A 1 129 ? 27.795 59.827 -20.832 1.00 34.68 129 ALA A CA 1
ATOM 971 C C . ALA A 1 129 ? 27.622 60.427 -22.222 1.00 36.55 129 ALA A C 1
ATOM 972 O O . ALA A 1 129 ? 27.855 59.765 -23.231 1.00 36.83 129 ALA A O 1
ATOM 974 N N . GLN A 1 130 ? 27.143 61.673 -22.255 1.00 37.72 130 GLN A N 1
ATOM 975 C CA . GLN A 1 130 ? 27.526 62.604 -23.313 1.00 38.64 130 GLN A CA 1
ATOM 976 C C . GLN A 1 130 ? 28.696 63.413 -22.775 1.00 39.60 130 GLN A C 1
ATOM 977 O O . GLN A 1 130 ? 28.889 64.570 -23.129 1.00 39.61 130 GLN A O 1
ATOM 983 N N . GLN A 1 131 ? 29.467 62.769 -21.899 1.00 40.33 131 GLN A N 1
ATOM 984 C CA . GLN A 1 131 ? 30.693 63.320 -21.377 1.00 40.70 131 GLN A CA 1
ATOM 985 C C . GLN A 1 131 ? 30.536 64.821 -21.179 1.00 41.15 131 GLN A C 1
ATOM 986 O O . GLN A 1 131 ? 31.450 65.597 -21.485 1.00 41.31 131 GLN A O 1
ATOM 992 N N . SER B 1 2 ? 5.819 42.799 29.283 1.00 26.29 2 SER B N 1
ATOM 993 C CA . SER B 1 2 ? 5.851 41.637 28.309 1.00 26.54 2 SER B CA 1
ATOM 994 C C . SER B 1 2 ? 4.636 41.564 27.394 1.00 25.13 2 SER B C 1
ATOM 995 O O . SER B 1 2 ? 3.979 40.504 27.299 1.00 26.16 2 SER B O 1
ATOM 998 N N . LEU B 1 3 ? 4.373 42.682 26.723 1.00 21.56 3 LEU B N 1
ATOM 999 C CA . LEU B 1 3 ? 3.285 42.805 25.822 1.00 18.42 3 LEU B CA 1
ATOM 1000 C C . LEU B 1 3 ? 3.750 42.578 24.396 1.00 16.64 3 LEU B C 1
ATOM 1001 O O . LEU B 1 3 ? 4.814 43.021 24.002 1.00 17.06 3 LEU B O 1
ATOM 1006 N N . ARG B 1 4 ? 2.938 41.879 23.620 1.00 15.44 4 ARG B N 1
ATOM 1007 C CA . ARG B 1 4 ? 3.207 41.608 22.208 1.00 14.95 4 ARG B CA 1
ATOM 1008 C C . ARG B 1 4 ? 2.322 42.541 21.396 1.00 13.73 4 ARG B C 1
ATOM 1009 O O . ARG B 1 4 ? 1.157 42.697 21.758 1.00 14.06 4 ARG B O 1
ATOM 1017 N N . ILE B 1 5 ? 2.829 43.160 20.323 1.00 11.45 5 ILE B N 1
ATOM 1018 C CA . ILE B 1 5 ? 1.932 43.907 19.402 1.00 9.08 5 ILE B CA 1
ATOM 1019 C C . ILE B 1 5 ? 1.923 43.226 18.075 1.00 8.58 5 ILE B C 1
ATOM 1020 O O . ILE B 1 5 ? 2.950 42.769 17.611 1.00 10.63 5 ILE B O 1
ATOM 1025 N N . LEU B 1 6 ? 0.773 43.111 17.460 1.00 6.91 6 LEU B N 1
ATOM 1026 C CA . LEU B 1 6 ? 0.713 42.467 16.163 1.00 6.51 6 LEU B CA 1
ATOM 1027 C C . LEU B 1 6 ? 0.373 43.541 15.136 1.00 6.50 6 LEU B C 1
ATOM 1028 O O . LEU B 1 6 ? -0.746 44.123 15.152 1.00 6.34 6 LEU B O 1
ATOM 1033 N N . ILE B 1 7 ? 1.332 43.863 14.270 1.00 6.68 7 ILE B N 1
ATOM 1034 C CA . ILE B 1 7 ? 1.105 44.947 13.261 1.00 6.60 7 ILE B CA 1
ATOM 1035 C C . ILE B 1 7 ? 0.805 44.307 11.913 1.00 8.65 7 ILE B C 1
ATOM 1036 O O . ILE B 1 7 ? 1.626 43.551 11.403 1.00 9.23 7 ILE B O 1
ATOM 1041 N N . VAL B 1 8 ? -0.363 44.564 11.331 1.00 10.13 8 VAL B N 1
ATOM 1042 C CA . VAL B 1 8 ? -0.776 43.820 10.123 1.00 12.06 8 VAL B CA 1
ATOM 1043 C C . VAL B 1 8 ? -1.026 44.856 9.088 1.00 15.16 8 VAL B C 1
ATOM 1044 O O . VAL B 1 8 ? -1.604 45.893 9.413 1.00 15.91 8 VAL B O 1
ATOM 1048 N N . ASP B 1 9 ? -0.554 44.645 7.855 1.00 17.69 9 ASP B N 1
ATOM 1049 C CA . ASP B 1 9 ? -0.735 45.676 6.804 1.00 20.03 9 ASP B CA 1
ATOM 1050 C C . ASP B 1 9 ? -0.080 45.074 5.603 1.00 19.97 9 ASP B C 1
ATOM 1051 O O . ASP B 1 9 ? 1.011 44.519 5.723 1.00 19.27 9 ASP B O 1
ATOM 1056 N N . ASP B 1 10 ? -0.752 45.169 4.456 1.00 21.52 10 ASP B N 1
ATOM 1057 C CA . ASP B 1 10 ? -0.313 44.503 3.197 1.00 23.33 10 ASP B CA 1
ATOM 1058 C C . ASP B 1 10 ? 0.842 45.234 2.544 1.00 22.59 10 ASP B C 1
ATOM 1059 O O . ASP B 1 10 ? 1.368 44.795 1.507 1.00 22.96 10 ASP B O 1
ATOM 1064 N N . GLU B 1 11 ? 1.252 46.334 3.182 1.00 20.94 11 GLU B N 1
ATOM 1065 C CA . GLU B 1 11 ? 2.231 47.217 2.612 1.00 19.07 11 GLU B CA 1
ATOM 1066 C C . GLU B 1 11 ? 3.491 47.312 3.449 1.00 16.91 11 GLU B C 1
ATOM 1067 O O . GLU B 1 11 ? 3.628 48.186 4.330 1.00 16.68 11 GLU B O 1
ATOM 1073 N N . LYS B 1 12 ? 4.428 46.423 3.147 1.00 15.05 12 LYS B N 1
ATOM 1074 C CA . LYS B 1 12 ? 5.735 46.439 3.813 1.00 13.05 12 LYS B CA 1
ATOM 1075 C C . LYS B 1 12 ? 6.293 47.842 4.007 1.00 11.53 12 LYS B C 1
ATOM 1076 O O . LYS B 1 12 ? 6.756 48.202 5.083 1.00 11.94 12 LYS B O 1
ATOM 1082 N N . LEU B 1 13 ? 6.287 48.626 2.946 1.00 9.83 13 LEU B N 1
ATOM 1083 C CA . LEU B 1 13 ? 6.728 49.985 3.056 1.00 8.46 13 LEU B CA 1
ATOM 1084 C C . LEU B 1 13 ? 6.128 50.617 4.276 1.00 9.78 13 LEU B C 1
ATOM 1085 O O . LEU B 1 13 ? 6.762 51.453 4.907 1.00 11.26 13 LEU B O 1
ATOM 1090 N N . THR B 1 14 ? 4.909 50.218 4.619 1.00 9.58 14 THR B N 1
ATOM 1091 C CA . THR B 1 14 ? 4.179 50.928 5.641 1.00 9.64 14 THR B CA 1
ATOM 1092 C C . THR B 1 14 ? 4.462 50.394 7.054 1.00 9.26 14 THR B C 1
ATOM 1093 O O . THR B 1 14 ? 4.659 51.154 8.001 1.00 7.97 14 THR B O 1
ATOM 1097 N N . ARG B 1 15 ? 4.458 49.083 7.220 1.00 9.93 15 ARG B N 1
ATOM 1098 C CA . ARG B 1 15 ? 4.821 48.577 8.525 1.00 10.60 15 ARG B CA 1
ATOM 1099 C C . ARG B 1 15 ? 6.232 49.068 8.923 1.00 11.51 15 ARG B C 1
ATOM 1100 O O . ARG B 1 15 ? 6.472 49.436 10.088 1.00 12.20 15 ARG B O 1
ATOM 1108 N N . ASP B 1 16 ? 7.159 49.048 7.958 1.00 10.51 16 ASP B N 1
ATOM 1109 C CA . ASP B 1 16 ? 8.504 49.564 8.173 1.00 10.45 16 ASP B CA 1
ATOM 1110 C C . ASP B 1 16 ? 8.523 51.063 8.509 1.00 11.79 16 ASP B C 1
ATOM 1111 O O . ASP B 1 16 ? 9.219 51.466 9.442 1.00 12.73 16 ASP B O 1
ATOM 1116 N N . GLY B 1 17 ? 7.791 51.902 7.759 1.00 11.01 17 GLY B N 1
ATOM 1117 C CA . GLY B 1 17 ? 7.706 53.317 8.132 1.00 9.80 17 GLY B CA 1
ATOM 1118 C C . GLY B 1 17 ? 7.177 53.410 9.553 1.00 9.64 17 GLY B C 1
ATOM 1119 O O . GLY B 1 17 ? 7.711 54.104 10.410 1.00 9.31 17 GLY B O 1
ATOM 1120 N N . LEU B 1 18 ? 6.107 52.681 9.791 1.00 10.49 18 LEU B N 1
ATOM 1121 C CA . LEU B 1 18 ? 5.436 52.651 11.086 1.00 12.84 18 LEU B CA 1
ATOM 1122 C C . LEU B 1 18 ? 6.404 52.319 12.269 1.00 12.94 18 LEU B C 1
ATOM 1123 O O . LEU B 1 18 ? 6.497 53.065 13.268 1.00 13.59 18 LEU B O 1
ATOM 1128 N N . ILE B 1 19 ? 7.118 51.206 12.144 1.00 11.04 19 ILE B N 1
ATOM 1129 C CA . ILE B 1 19 ? 8.028 50.775 13.171 1.00 9.57 19 ILE B CA 1
ATOM 1130 C C . ILE B 1 19 ? 9.134 51.781 13.318 1.00 8.92 19 ILE B C 1
ATOM 1131 O O . ILE B 1 19 ? 9.544 52.154 14.415 1.00 6.65 19 ILE B O 1
ATOM 1136 N N . ALA B 1 20 ? 9.605 52.253 12.178 1.00 10.98 20 ALA B N 1
ATOM 1137 C CA . ALA B 1 20 ? 10.742 53.175 12.155 1.00 11.82 20 ALA B CA 1
ATOM 1138 C C . ALA B 1 20 ? 10.384 54.433 12.946 1.00 13.43 20 ALA B C 1
ATOM 1139 O O . ALA B 1 20 ? 11.265 55.101 13.524 1.00 14.09 20 ALA B O 1
ATOM 1141 N N . ASN B 1 21 ? 9.090 54.755 12.976 1.00 13.38 21 ASN B N 1
ATOM 1142 C CA . ASN B 1 21 ? 8.649 56.035 13.529 1.00 12.95 21 ASN B CA 1
ATOM 1143 C C . ASN B 1 21 ? 8.113 55.962 14.948 1.00 13.10 21 ASN B C 1
ATOM 1144 O O . ASN B 1 21 ? 7.700 56.955 15.506 1.00 12.93 21 ASN B O 1
ATOM 1149 N N . ILE B 1 22 ? 8.106 54.776 15.531 1.00 13.63 22 ILE B N 1
ATOM 1150 C CA . ILE B 1 22 ? 7.556 54.627 16.842 1.00 13.80 22 ILE B CA 1
ATOM 1151 C C . ILE B 1 22 ? 8.742 54.485 17.710 1.00 13.68 22 ILE B C 1
ATOM 1152 O O . ILE B 1 22 ? 9.756 53.912 17.316 1.00 13.47 22 ILE B O 1
ATOM 1157 N N . ASN B 1 23 ? 8.627 55.010 18.907 1.00 13.69 23 ASN B N 1
ATOM 1158 C CA . ASN B 1 23 ? 9.696 54.857 19.850 1.00 13.65 23 ASN B CA 1
ATOM 1159 C C . ASN B 1 23 ? 9.345 53.722 20.844 1.00 13.17 23 ASN B C 1
ATOM 1160 O O . ASN B 1 23 ? 8.655 53.918 21.855 1.00 13.09 23 ASN B O 1
ATOM 1165 N N . TRP B 1 24 ? 9.790 52.525 20.519 1.00 12.60 24 TRP B N 1
ATOM 1166 C CA . TRP B 1 24 ? 9.433 51.348 21.282 1.00 13.22 24 TRP B CA 1
ATOM 1167 C C . TRP B 1 24 ? 10.069 51.381 22.648 1.00 14.15 24 TRP B C 1
ATOM 1168 O O . TRP B 1 24 ? 9.642 50.655 23.546 1.00 14.72 24 TRP B O 1
ATOM 1179 N N . LYS B 1 25 ? 11.067 52.243 22.809 1.00 14.33 25 LYS B N 1
ATOM 1180 C CA . LYS B 1 25 ? 11.809 52.342 24.069 1.00 15.50 25 LYS B CA 1
ATOM 1181 C C . LYS B 1 25 ? 11.140 53.187 25.136 1.00 15.80 25 LYS B C 1
ATOM 1182 O O . LYS B 1 25 ? 11.682 53.349 26.195 1.00 15.65 25 LYS B O 1
ATOM 1188 N N . ALA B 1 26 ? 9.981 53.752 24.842 1.00 16.75 26 ALA B N 1
ATOM 1189 C CA . ALA B 1 26 ? 9.147 54.393 25.856 1.00 17.45 26 ALA B CA 1
ATOM 1190 C C . ALA B 1 26 ? 7.862 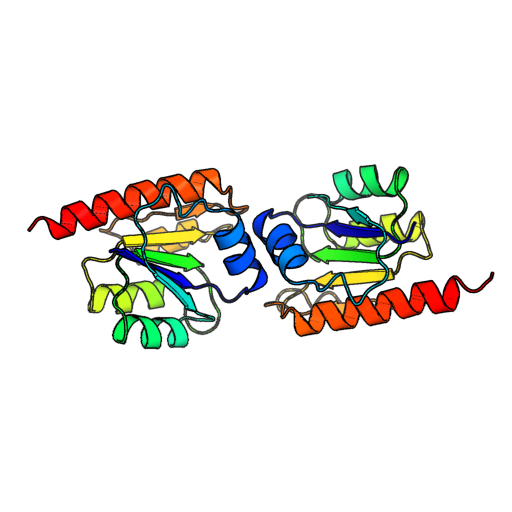53.610 26.009 1.00 18.32 26 ALA B C 1
ATOM 1191 O O . ALA B 1 26 ? 7.074 53.871 26.907 1.00 19.81 26 ALA B O 1
ATOM 1193 N N . LEU B 1 27 ? 7.616 52.669 25.113 1.00 17.70 27 LEU B N 1
ATOM 1194 C CA . LEU B 1 27 ? 6.426 51.847 25.210 1.00 17.06 27 LEU B CA 1
ATOM 1195 C C . LEU B 1 27 ? 6.721 50.613 26.061 1.00 17.40 27 LEU B C 1
ATOM 1196 O O . LEU B 1 27 ? 7.867 50.399 26.442 1.00 17.87 27 LEU B O 1
ATOM 1201 N N . SER B 1 28 ? 5.704 49.806 26.363 1.00 17.61 28 SER B N 1
ATOM 1202 C CA . SER B 1 28 ? 5.921 48.587 27.143 1.00 18.11 28 SER B CA 1
ATOM 1203 C C . SER B 1 28 ? 5.895 47.273 26.361 1.00 19.64 28 SER B C 1
ATOM 1204 O O . SER B 1 28 ? 5.767 46.206 26.965 1.00 20.37 28 SER B O 1
ATOM 1207 N N . PHE B 1 29 ? 6.021 47.334 25.033 1.00 19.91 29 PHE B N 1
ATOM 1208 C CA . PHE B 1 29 ? 6.097 46.110 24.218 1.00 19.58 29 PHE B CA 1
ATOM 1209 C C . PHE B 1 29 ? 7.417 45.339 24.336 1.00 21.43 29 PHE B C 1
ATOM 1210 O O . PHE B 1 29 ? 8.462 45.882 24.711 1.00 21.73 29 PHE B O 1
ATOM 1218 N N . ASP B 1 30 ? 7.363 44.058 24.012 1.00 22.72 30 ASP B N 1
ATOM 1219 C CA . ASP B 1 30 ? 8.523 43.211 24.148 1.00 24.45 30 ASP B CA 1
ATOM 1220 C C . ASP B 1 30 ? 8.638 42.468 22.870 1.00 23.87 30 ASP B C 1
ATOM 1221 O O . ASP B 1 30 ? 9.686 41.931 22.567 1.00 24.64 30 ASP B O 1
ATOM 1226 N N . GLN B 1 31 ? 7.528 42.387 22.146 1.00 22.40 31 GLN B N 1
ATOM 1227 C CA . GLN B 1 31 ? 7.501 41.696 20.874 1.00 21.14 31 GLN B CA 1
ATOM 1228 C C . GLN B 1 31 ? 6.743 42.537 19.933 1.00 20.31 31 GLN B C 1
ATOM 1229 O O . GLN B 1 31 ? 5.737 43.158 20.312 1.00 20.03 31 GLN B O 1
ATOM 1235 N N . ILE B 1 32 ? 7.236 42.526 18.704 1.00 20.40 32 ILE B N 1
ATOM 1236 C CA . ILE B 1 32 ? 6.599 43.143 17.571 1.00 21.51 32 ILE B CA 1
ATOM 1237 C C . ILE B 1 32 ? 6.502 42.022 16.554 1.00 22.20 32 ILE B C 1
ATOM 1238 O O . ILE B 1 32 ? 7.518 41.548 16.049 1.00 22.41 32 ILE B O 1
ATOM 1243 N N . ASP B 1 33 ? 5.292 41.572 16.263 1.00 22.56 33 ASP B N 1
ATOM 1244 C CA . ASP B 1 33 ? 5.131 40.604 15.199 1.00 23.22 33 ASP B CA 1
ATOM 1245 C C . ASP B 1 33 ? 4.620 41.345 14.015 1.00 21.36 33 ASP B C 1
ATOM 1246 O O . ASP B 1 33 ? 3.922 42.380 14.160 1.00 20.06 33 ASP B O 1
ATOM 1251 N N . GLN B 1 34 ? 4.868 40.790 12.833 1.00 19.69 34 GLN B N 1
ATOM 1252 C CA . GLN B 1 34 ? 4.113 41.358 11.770 1.00 18.70 34 GLN B CA 1
ATOM 1253 C C . GLN B 1 34 ? 3.663 40.460 10.653 1.00 19.16 34 GLN B C 1
ATOM 1254 O O . GLN B 1 34 ? 4.177 39.362 10.500 1.00 20.23 34 GLN B O 1
ATOM 1260 N N . ALA B 1 35 ? 2.702 40.966 9.876 1.00 18.92 35 ALA B N 1
ATOM 1261 C CA . ALA B 1 35 ? 1.866 40.153 9.003 1.00 19.42 35 ALA B CA 1
ATOM 1262 C C . ALA B 1 35 ? 1.442 40.849 7.683 1.00 20.07 35 ALA B C 1
ATOM 1263 O O . ALA B 1 35 ? 0.977 41.982 7.677 1.00 19.81 35 ALA B O 1
ATOM 1265 N N . ASP B 1 36 ? 1.609 40.120 6.584 1.00 21.49 36 ASP B N 1
ATOM 1266 C CA . ASP B 1 36 ? 1.297 40.547 5.228 1.00 22.22 36 ASP B CA 1
ATOM 126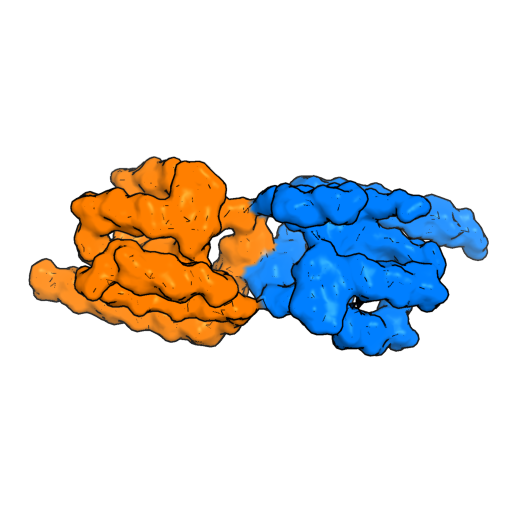7 C C . ASP B 1 36 ? -0.206 40.741 5.127 1.00 20.90 36 ASP B C 1
ATOM 1268 O O . ASP B 1 36 ? -0.709 41.675 4.487 1.00 19.63 36 ASP B O 1
ATOM 1273 N N . ASP B 1 37 ? -0.934 39.836 5.763 1.00 20.83 37 ASP B N 1
ATOM 1274 C CA . ASP B 1 37 ? -2.369 39.834 5.595 1.00 20.99 37 ASP B CA 1
ATOM 1275 C C . ASP B 1 37 ? -3.092 39.225 6.762 1.00 18.78 37 ASP B C 1
ATOM 1276 O O . ASP B 1 37 ? -2.471 38.800 7.732 1.00 19.08 37 ASP B O 1
ATOM 1281 N N . GLY B 1 38 ? -4.411 39.193 6.659 1.00 16.64 38 GLY B N 1
ATOM 1282 C CA . GLY B 1 38 ? -5.220 38.505 7.630 1.00 16.24 38 GLY B CA 1
ATOM 1283 C C . GLY B 1 38 ? -4.907 37.016 7.823 1.00 15.97 38 GLY B C 1
ATOM 1284 O O . GLY B 1 38 ? -4.690 36.557 8.954 1.00 15.67 38 GLY B O 1
ATOM 1285 N N . ILE B 1 39 ? -4.888 36.238 6.750 1.00 15.22 39 ILE B N 1
ATOM 1286 C CA . ILE B 1 39 ? -4.776 34.819 6.990 1.00 15.46 39 ILE B CA 1
ATOM 1287 C C . ILE B 1 39 ? -3.510 34.671 7.790 1.00 15.03 39 ILE B C 1
ATOM 1288 O O . ILE B 1 39 ? -3.442 34.039 8.833 1.00 15.00 39 ILE B O 1
ATOM 1293 N N . ASN B 1 40 ? -2.499 35.310 7.259 1.00 15.12 40 ASN B N 1
ATOM 1294 C CA . ASN B 1 40 ? -1.179 35.376 7.825 1.00 15.21 40 ASN B CA 1
ATOM 1295 C C . ASN B 1 40 ? -1.096 35.870 9.313 1.00 12.97 40 ASN B C 1
ATOM 1296 O O . ASN B 1 40 ? -0.356 35.310 10.118 1.00 12.08 40 ASN B O 1
ATOM 1301 N N . ALA B 1 41 ? -1.872 36.881 9.697 1.00 12.56 41 ALA B N 1
ATOM 1302 C CA . ALA B 1 41 ? -1.883 37.349 11.108 1.00 12.91 41 ALA B CA 1
ATOM 1303 C C . ALA B 1 41 ? -2.566 36.382 12.057 1.00 13.72 41 ALA B C 1
ATOM 1304 O O . ALA B 1 41 ? -2.177 36.240 13.199 1.00 13.50 41 ALA B O 1
ATOM 1306 N N . ILE B 1 42 ? -3.632 35.749 11.589 1.00 14.44 42 ILE B N 1
ATOM 1307 C CA . ILE B 1 42 ? -4.297 34.731 12.373 1.00 14.66 42 ILE B CA 1
ATOM 1308 C C . ILE B 1 42 ? -3.361 33.581 12.661 1.00 15.32 42 ILE B C 1
ATOM 1309 O O . ILE B 1 42 ? -3.377 33.031 13.768 1.00 16.26 42 ILE B O 1
ATOM 1314 N N . GLN B 1 43 ? -2.584 33.166 11.671 1.00 15.05 43 GLN B N 1
ATOM 1315 C CA . GLN B 1 43 ? -1.668 32.055 11.911 1.00 16.74 43 GLN B CA 1
ATOM 1316 C C . GLN B 1 43 ? -0.717 32.419 13.055 1.00 16.57 43 GLN B C 1
ATOM 1317 O O . GLN B 1 43 ? -0.485 31.649 13.990 1.00 16.98 43 GLN B O 1
ATOM 1323 N N . ILE B 1 44 ? -0.208 33.633 12.982 1.00 15.73 44 ILE B N 1
ATOM 1324 C CA . ILE B 1 44 ? 0.716 34.157 13.960 1.00 15.19 44 ILE B CA 1
ATOM 1325 C C . ILE B 1 44 ? 0.065 34.339 15.346 1.00 15.36 44 ILE B C 1
ATOM 1326 O O . ILE B 1 44 ? 0.605 33.881 16.362 1.00 15.67 44 ILE B O 1
ATOM 1331 N N . ALA B 1 45 ? -1.086 35.006 15.397 1.00 15.08 45 ALA B N 1
ATOM 1332 C CA . ALA B 1 45 ? -1.775 35.223 16.661 1.00 15.53 45 ALA B CA 1
ATOM 1333 C C . ALA B 1 45 ? -1.942 33.899 17.390 1.00 17.40 45 ALA B C 1
ATOM 1334 O O . ALA B 1 45 ? -1.605 33.780 18.546 1.00 18.19 45 ALA B O 1
ATOM 1336 N N . LEU B 1 46 ? -2.449 32.882 16.715 1.00 18.26 46 LEU B N 1
ATOM 1337 C CA . LEU B 1 46 ? -2.657 31.624 17.399 1.00 18.87 46 LEU B CA 1
ATOM 1338 C C . LEU B 1 46 ? -1.366 31.058 17.982 1.00 20.42 46 LEU B C 1
ATOM 1339 O O . LEU B 1 46 ? -1.404 30.331 18.989 1.00 21.16 46 LEU B O 1
ATOM 1344 N N . LYS B 1 47 ? -0.228 31.382 17.364 1.00 20.87 47 LYS B N 1
ATOM 1345 C CA . LYS B 1 47 ? 1.089 30.977 17.916 1.00 21.48 47 LYS B CA 1
ATOM 1346 C C . LYS B 1 47 ? 1.514 31.894 19.076 1.00 21.81 47 LYS B C 1
ATOM 1347 O O . LYS B 1 47 ? 2.136 31.447 20.024 1.00 22.42 47 LYS B O 1
ATOM 1353 N N . HIS B 1 48 ? 1.191 33.176 18.973 1.00 21.36 48 HIS B N 1
ATOM 1354 C CA . HIS B 1 48 ? 1.655 34.183 19.909 1.00 21.15 48 HIS B CA 1
ATOM 1355 C C . HIS B 1 48 ? 0.546 35.211 20.052 1.00 19.22 48 HIS B C 1
ATOM 1356 O O . HIS B 1 48 ? 0.434 36.127 19.235 1.00 19.58 48 HIS B O 1
ATOM 1363 N N . PRO B 1 49 ? -0.302 35.039 21.066 1.00 16.97 49 PRO B N 1
ATOM 1364 C CA . PRO B 1 49 ? -1.453 35.882 21.297 1.00 15.77 49 PRO B CA 1
ATOM 1365 C C . PRO B 1 49 ? -0.984 37.279 21.391 1.00 15.76 49 PRO B C 1
ATOM 1366 O O . PRO B 1 49 ? -0.072 37.534 22.162 1.00 16.82 49 PRO B O 1
ATOM 1370 N N . PRO B 1 50 ? -1.542 38.165 20.549 1.00 14.42 50 PRO B N 1
ATOM 1371 C CA . PRO B 1 50 ? -1.302 39.594 20.629 1.00 13.00 50 PRO B CA 1
ATOM 1372 C C . PRO B 1 50 ? -2.087 40.201 21.758 1.00 12.93 50 PRO B C 1
ATOM 1373 O O . PRO B 1 50 ? -3.252 39.858 21.997 1.00 13.18 50 PRO B O 1
ATOM 1377 N N . ASN B 1 51 ? -1.441 41.122 22.457 1.00 12.57 51 ASN B N 1
ATOM 1378 C CA . ASN B 1 51 ? -2.101 41.976 23.421 1.00 10.45 51 ASN B CA 1
ATOM 1379 C C . ASN B 1 51 ? -2.707 43.138 22.703 1.00 8.10 51 ASN B C 1
ATOM 1380 O O . ASN B 1 51 ? -3.723 43.668 23.112 1.00 6.45 51 ASN B O 1
ATOM 1385 N N . VAL B 1 52 ? -2.077 43.533 21.604 1.00 9.19 52 VAL B N 1
ATOM 1386 C CA . VAL B 1 52 ? -2.572 44.663 20.800 1.00 10.77 52 VAL B CA 1
ATOM 1387 C C . VAL B 1 52 ? -2.428 44.390 19.326 1.00 11.47 52 VAL B C 1
ATOM 1388 O O . VAL B 1 52 ? -1.432 43.815 18.892 1.00 10.60 52 VAL B O 1
ATOM 1392 N N . LEU B 1 53 ? -3.401 44.860 18.552 1.00 12.64 53 LEU B N 1
ATOM 1393 C CA . LEU B 1 53 ? -3.437 44.579 17.124 1.00 12.61 53 LEU B CA 1
ATOM 1394 C C . LEU B 1 53 ? -3.482 45.920 16.463 1.00 13.35 53 LEU B C 1
ATOM 1395 O O . LEU B 1 53 ? -4.212 46.789 16.901 1.00 13.62 53 LEU B O 1
ATOM 1400 N N . LEU B 1 54 ? -2.713 46.103 15.409 1.00 14.13 54 LEU B N 1
ATOM 1401 C CA . LEU B 1 54 ? -2.752 47.354 14.674 1.00 14.86 54 LEU B CA 1
ATOM 1402 C C . LEU B 1 54 ? -2.953 47.022 13.205 1.00 17.60 54 LEU B C 1
ATOM 1403 O O . LEU B 1 54 ? -2.189 46.248 12.606 1.00 18.55 54 LEU B O 1
ATOM 1408 N N . THR B 1 55 ? -3.964 47.595 12.584 1.00 18.77 55 THR B N 1
ATOM 1409 C CA . THR B 1 55 ? -4.264 47.118 11.263 1.00 19.54 55 THR B CA 1
ATOM 1410 C C . THR B 1 55 ? -4.937 48.143 10.364 1.00 19.77 55 THR B C 1
ATOM 1411 O O . THR B 1 55 ? -5.593 49.093 10.825 1.00 18.93 55 THR B O 1
ATOM 1415 N N . ASP B 1 56 ? -4.736 47.934 9.070 1.00 20.19 56 ASP B N 1
ATOM 1416 C CA . ASP B 1 56 ? -5.447 48.671 8.060 1.00 21.21 56 ASP B CA 1
ATOM 1417 C C . ASP B 1 56 ? -6.888 48.195 8.200 1.00 20.12 56 ASP B C 1
ATOM 1418 O O . ASP B 1 56 ? -7.154 47.047 8.591 1.00 19.86 56 ASP B O 1
ATOM 1423 N N . VAL B 1 57 ? -7.827 49.083 7.899 1.00 19.15 57 VAL B N 1
ATOM 1424 C CA . VAL B 1 57 ? -9.228 48.698 7.790 1.00 17.07 57 VAL B CA 1
ATOM 1425 C C . VAL B 1 57 ? -9.484 47.837 6.569 1.00 16.93 57 VAL B C 1
ATOM 1426 O O . VAL B 1 57 ? -10.024 46.778 6.710 1.00 17.87 57 VAL B O 1
ATOM 1430 N N . ARG B 1 58 ? -9.120 48.268 5.368 1.00 17.88 58 ARG B N 1
ATOM 1431 C CA . ARG B 1 58 ? -9.346 47.444 4.146 1.00 18.86 58 ARG B CA 1
ATOM 1432 C C . ARG B 1 58 ? -8.098 46.699 3.723 1.00 20.97 58 ARG B C 1
ATOM 1433 O O . ARG B 1 58 ? -6.961 47.209 3.811 1.00 22.15 58 ARG B O 1
ATOM 1441 N N . MET B 1 59 ? -8.310 45.506 3.188 1.00 21.33 59 MET B N 1
ATOM 1442 C CA . MET B 1 59 ? -7.198 44.605 2.899 1.00 20.49 59 MET B CA 1
ATOM 1443 C C . MET B 1 59 ? -7.701 43.486 2.000 1.00 20.46 59 MET B C 1
ATOM 1444 O O . MET B 1 59 ? -8.560 42.715 2.398 1.00 20.73 59 MET B O 1
ATOM 1449 N N . PRO B 1 60 ? -7.153 43.362 0.795 1.00 20.44 60 PRO B N 1
ATOM 1450 C CA . PRO B 1 60 ? -7.861 42.388 -0.080 1.00 20.38 60 PRO B CA 1
ATOM 1451 C C . PRO B 1 60 ? -8.086 41.061 0.652 1.00 20.52 60 PRO B C 1
ATOM 1452 O O . PRO B 1 60 ? -7.405 40.752 1.643 1.00 19.14 60 PRO B O 1
ATOM 1456 N N . ARG B 1 61 ? -9.096 40.327 0.198 1.00 21.54 61 ARG B N 1
ATOM 1457 C CA . ARG B 1 61 ? -9.410 38.991 0.695 1.00 21.43 61 ARG B CA 1
ATOM 1458 C C . ARG B 1 61 ? -9.538 38.784 2.223 1.00 20.11 61 ARG B C 1
ATOM 1459 O O . ARG B 1 61 ? -9.801 37.680 2.669 1.00 21.50 61 ARG B O 1
ATOM 1467 N N . MET B 1 62 ? -9.339 39.806 3.034 1.00 17.54 62 MET B N 1
ATOM 1468 C CA . MET B 1 62 ? -9.760 39.733 4.447 1.00 15.91 62 MET B CA 1
ATOM 1469 C C . MET B 1 62 ? -9.492 41.068 5.104 1.00 17.57 62 MET B C 1
ATOM 1470 O O . MET B 1 62 ? -8.389 41.337 5.533 1.00 18.83 62 MET B O 1
ATOM 1475 N N . ASP B 1 63 ? -10.506 41.916 5.078 1.00 18.20 63 ASP B N 1
ATOM 1476 C CA . ASP B 1 63 ? -10.585 43.128 5.845 1.00 20.07 63 ASP B CA 1
ATOM 1477 C C . ASP B 1 63 ? -9.997 43.020 7.218 1.00 19.64 63 ASP B C 1
ATOM 1478 O O . ASP B 1 63 ? -9.929 41.917 7.828 1.00 19.81 63 ASP B O 1
ATOM 1483 N N . GLY B 1 64 ? -9.663 44.195 7.744 1.00 18.51 64 GLY B N 1
ATOM 1484 C CA . GLY B 1 64 ? -9.223 44.326 9.114 1.00 18.22 64 GLY B CA 1
ATOM 1485 C C . GLY B 1 64 ? -10.375 44.052 10.053 1.00 19.19 64 GLY B C 1
ATOM 1486 O O . GLY B 1 64 ? -10.161 43.627 11.175 1.00 20.34 64 GLY B O 1
ATOM 1487 N N . ILE B 1 65 ? -11.605 44.303 9.613 1.00 18.82 65 ILE B N 1
ATOM 1488 C CA . ILE B 1 65 ? -12.771 44.000 10.431 1.00 18.86 65 ILE B CA 1
ATOM 1489 C C . ILE B 1 65 ? -12.912 42.477 10.598 1.00 18.40 65 ILE B C 1
ATOM 1490 O O . ILE B 1 65 ? -12.922 41.957 11.738 1.00 18.26 65 ILE B O 1
ATOM 1495 N N . GLU B 1 66 ? -13.029 41.780 9.465 1.00 17.48 66 GLU B N 1
ATOM 1496 C CA . GLU B 1 66 ? -13.117 40.329 9.469 1.00 16.69 66 GLU B CA 1
ATOM 1497 C C . GLU B 1 66 ? -12.003 39.849 10.350 1.00 15.42 66 GLU B C 1
ATOM 1498 O O . GLU B 1 66 ? -12.199 38.988 11.168 1.00 15.79 66 GLU B O 1
ATOM 1504 N N . LEU B 1 67 ? -10.827 40.437 10.212 1.00 14.18 67 LEU B N 1
ATOM 1505 C CA . LEU B 1 67 ? -9.695 40.056 11.055 1.00 13.33 67 LEU B CA 1
ATOM 1506 C C . LEU B 1 67 ? -9.897 40.248 12.566 1.00 13.69 67 LEU B C 1
ATOM 1507 O O . LEU B 1 67 ? -9.704 39.307 13.354 1.00 14.05 67 LEU B O 1
ATOM 1512 N N . VAL B 1 68 ? -10.234 41.459 12.999 1.00 13.77 68 VAL B N 1
ATOM 1513 C CA . VAL B 1 68 ? -10.217 41.700 14.425 1.00 14.57 68 VAL B CA 1
ATOM 1514 C C . VAL B 1 68 ? -11.228 40.719 14.910 1.00 16.15 68 VAL B C 1
ATOM 1515 O O . VAL B 1 68 ? -11.077 40.105 15.960 1.00 16.65 68 VAL B O 1
ATOM 1519 N N . ASP B 1 69 ? -12.256 40.563 14.096 1.00 17.77 69 ASP B N 1
ATOM 1520 C CA . ASP B 1 69 ? -13.400 39.694 14.404 1.00 19.83 69 ASP B CA 1
ATOM 1521 C C . ASP B 1 69 ? -13.066 38.310 14.921 1.00 19.57 69 ASP B C 1
ATOM 1522 O O . ASP B 1 69 ? -13.653 37.857 15.898 1.00 20.17 69 ASP B O 1
ATOM 1527 N N . ASN B 1 70 ? -12.142 37.619 14.274 1.00 18.83 70 ASN B N 1
ATOM 1528 C CA . ASN B 1 70 ? -11.802 36.310 14.770 1.00 19.60 70 ASN B CA 1
ATOM 1529 C C . ASN B 1 70 ? -10.771 36.416 15.842 1.00 20.76 70 ASN B C 1
ATOM 1530 O O . ASN B 1 70 ? -10.633 35.535 16.703 1.00 20.52 70 ASN B O 1
ATOM 1535 N N . ILE B 1 71 ? -9.999 37.489 15.765 1.00 22.09 71 ILE B N 1
ATOM 1536 C CA . ILE B 1 71 ? -9.017 37.728 16.796 1.00 22.35 71 ILE B CA 1
ATOM 1537 C C . ILE B 1 71 ? -9.752 37.878 18.126 1.00 20.94 71 ILE B C 1
ATOM 1538 O O . ILE B 1 71 ? -9.432 37.180 19.086 1.00 20.68 71 ILE B O 1
ATOM 1543 N N . LEU B 1 72 ? -10.763 38.742 18.157 1.00 19.76 72 LEU B N 1
ATOM 1544 C CA . LEU B 1 72 ? -11.543 38.928 19.352 1.00 19.30 72 LEU B CA 1
ATOM 1545 C C . LEU B 1 72 ? -12.201 37.623 19.762 1.00 21.77 72 LEU B C 1
ATOM 1546 O O . LEU B 1 72 ? -12.139 37.232 20.929 1.00 21.62 72 LEU B O 1
ATOM 1551 N N . LYS B 1 73 ? -12.807 36.930 18.801 1.00 24.10 73 LYS B N 1
ATOM 1552 C CA . LYS B 1 73 ? -13.309 35.592 19.065 1.00 26.06 73 LYS B CA 1
ATOM 1553 C C . LYS B 1 73 ? -12.455 34.977 20.150 1.00 25.88 73 LYS B C 1
ATOM 1554 O O . LYS B 1 73 ? -12.949 34.673 21.226 1.00 26.64 73 LYS B O 1
ATOM 1560 N N . LEU B 1 74 ? -11.167 34.800 19.885 1.00 25.22 74 LEU B N 1
ATOM 1561 C CA . LEU B 1 74 ? -10.351 33.974 20.781 1.00 25.00 74 LEU B CA 1
ATOM 1562 C C . LEU B 1 74 ? -9.324 34.664 21.678 1.00 23.50 74 LEU B C 1
ATOM 1563 O O . LEU B 1 74 ? -8.499 34.010 22.301 1.00 23.78 74 LEU B O 1
ATOM 1568 N N . TYR B 1 75 ? -9.385 35.981 21.744 1.00 22.29 75 TYR B N 1
ATOM 1569 C CA . TYR B 1 75 ? -8.572 36.758 22.645 1.00 21.17 75 TYR B CA 1
ATOM 1570 C C . TYR B 1 75 ? -9.347 38.038 22.936 1.00 22.07 75 TYR B C 1
ATOM 1571 O O . TYR B 1 75 ? -8.925 39.116 22.547 1.00 22.58 75 TYR B O 1
ATOM 1580 N N . PRO B 1 76 ? -10.505 37.931 23.595 1.00 22.32 76 PRO B N 1
ATOM 1581 C CA . PRO B 1 76 ? -11.336 39.091 23.870 1.00 22.82 76 PRO B CA 1
ATOM 1582 C C . PRO B 1 76 ? -10.520 40.233 24.441 1.00 24.58 76 PRO B C 1
ATOM 1583 O O . PRO B 1 76 ? -10.899 41.403 24.328 1.00 24.31 76 PRO B O 1
ATOM 1587 N N . ASP B 1 77 ? -9.387 39.868 25.044 1.00 26.34 77 ASP B N 1
ATOM 1588 C CA . ASP B 1 77 ? -8.613 40.727 25.944 1.00 26.42 77 ASP B CA 1
ATOM 1589 C C . ASP B 1 77 ? -7.745 41.717 25.164 1.00 24.89 77 ASP B C 1
ATOM 1590 O O . ASP B 1 77 ? -7.071 42.576 25.751 1.00 25.44 77 ASP B O 1
ATOM 1595 N N . CYS B 1 78 ? -7.764 41.583 23.837 1.00 22.42 78 CYS B N 1
ATOM 1596 C CA . CYS B 1 78 ? -6.843 42.286 22.947 1.00 20.10 78 CYS B CA 1
ATOM 1597 C C . CYS B 1 78 ? -7.407 43.640 22.519 1.00 18.17 78 CYS B C 1
ATOM 1598 O O . CYS B 1 78 ? -8.594 43.705 22.123 1.00 18.52 78 CYS B O 1
ATOM 1601 N N . SER B 1 79 ? -6.592 44.709 22.603 1.00 15.26 79 SER B N 1
ATOM 1602 C CA . SER B 1 79 ? -6.984 46.003 22.003 1.00 13.20 79 SER B CA 1
ATOM 1603 C C . SER B 1 79 ? -6.633 46.096 20.522 1.00 12.08 79 SER B C 1
ATOM 1604 O O . SER B 1 79 ? -5.684 45.487 20.041 1.00 12.12 79 SER B O 1
ATOM 1607 N N . VAL B 1 80 ? -7.401 46.901 19.813 1.00 11.48 80 VAL B N 1
ATOM 1608 C CA . VAL B 1 80 ? -7.261 47.061 18.404 1.00 11.25 80 VAL B CA 1
ATOM 1609 C C . VAL B 1 80 ? -7.104 48.520 18.103 1.00 13.04 80 VAL B C 1
ATOM 1610 O O . VAL B 1 80 ? -7.886 49.366 18.617 1.00 13.56 80 VAL B O 1
ATOM 1614 N N . ILE B 1 81 ? -6.138 48.817 17.230 1.00 13.54 81 ILE B N 1
ATOM 1615 C CA . ILE B 1 81 ? -6.029 50.148 16.646 1.00 14.42 81 ILE B CA 1
ATOM 1616 C C . ILE B 1 81 ? -6.112 50.054 15.128 1.00 15.00 81 ILE B C 1
ATOM 1617 O O . ILE B 1 81 ? -5.296 49.394 14.512 1.00 16.55 81 ILE B O 1
ATOM 1622 N N . PHE B 1 82 ? -7.047 50.743 14.510 1.00 13.70 82 PHE B N 1
ATOM 1623 C CA . PHE B 1 82 ? -7.120 50.689 13.070 1.00 13.74 82 PHE B CA 1
ATOM 1624 C C . PHE B 1 82 ? -6.444 51.885 12.422 1.00 15.16 82 PHE B C 1
ATOM 1625 O O . PHE B 1 82 ? -6.572 52.998 12.886 1.00 14.92 82 PHE B O 1
ATOM 1633 N N . MET B 1 83 ? -5.749 51.683 11.316 1.00 17.30 83 MET B N 1
ATOM 1634 C CA . MET B 1 83 ? -5.319 52.839 10.563 1.00 19.86 83 MET B CA 1
ATOM 1635 C C . MET B 1 83 ? -6.353 52.987 9.473 1.00 22.63 83 MET B C 1
ATOM 1636 O O . MET B 1 83 ? -6.473 52.122 8.618 1.00 23.60 83 MET B O 1
ATOM 1641 N N . SER B 1 84 ? -7.120 54.065 9.514 1.00 23.91 84 SER B N 1
ATOM 1642 C CA . SER B 1 84 ? -8.299 54.171 8.669 1.00 25.05 84 SER B CA 1
ATOM 1643 C C . SER B 1 84 ? -8.187 55.260 7.616 1.00 26.63 84 SER B C 1
ATOM 1644 O O . SER B 1 84 ? -7.532 56.266 7.819 1.00 27.22 84 SER B O 1
ATOM 1647 N N . GLY B 1 85 ? -8.848 55.048 6.487 1.00 27.72 85 GLY B N 1
ATOM 1648 C CA . GLY B 1 85 ? -8.752 55.946 5.363 1.00 28.72 85 GLY B CA 1
ATOM 1649 C C . GLY B 1 85 ? -9.972 56.831 5.170 1.00 30.00 85 GLY B C 1
ATOM 1650 O O . GLY B 1 85 ? -10.568 57.314 6.155 1.00 30.26 85 GLY B O 1
ATOM 1651 N N . TYR B 1 86 ? -10.345 57.031 3.897 1.00 29.94 86 TYR B N 1
ATOM 1652 C CA . TYR B 1 86 ? -11.241 58.127 3.523 1.00 30.13 86 TYR B CA 1
ATOM 1653 C C . TYR B 1 86 ? -12.613 57.978 4.125 1.00 28.86 86 TYR B C 1
ATOM 1654 O O . TYR B 1 86 ? -12.966 58.635 5.116 1.00 28.45 86 TYR B O 1
ATOM 1663 N N . SER B 1 87 ? -13.398 57.098 3.541 1.00 27.75 87 SER B N 1
ATOM 1664 C CA . SER B 1 87 ? -14.568 56.711 4.287 1.00 27.67 87 SER B CA 1
ATOM 1665 C C . SER B 1 87 ? -14.562 55.262 4.748 1.00 26.53 87 SER B C 1
ATOM 1666 O O . SER B 1 87 ? -15.370 54.412 4.304 1.00 26.97 87 SER B O 1
ATOM 1669 N N . ASP B 1 88 ? -13.627 55.014 5.662 1.00 24.36 88 ASP B N 1
ATOM 1670 C CA . ASP B 1 88 ? -13.467 53.739 6.317 1.00 21.98 88 ASP B CA 1
ATOM 1671 C C . ASP B 1 88 ? -14.159 53.980 7.605 1.00 18.64 88 ASP B C 1
ATOM 1672 O O . ASP B 1 88 ? -14.529 53.041 8.294 1.00 18.46 88 ASP B O 1
ATOM 1677 N N . LYS B 1 89 ? -14.330 55.255 7.926 1.00 16.15 89 LYS B N 1
ATOM 1678 C CA . LYS B 1 89 ? -14.987 55.617 9.172 1.00 15.46 89 LYS B CA 1
ATOM 1679 C C . LYS B 1 89 ? -16.45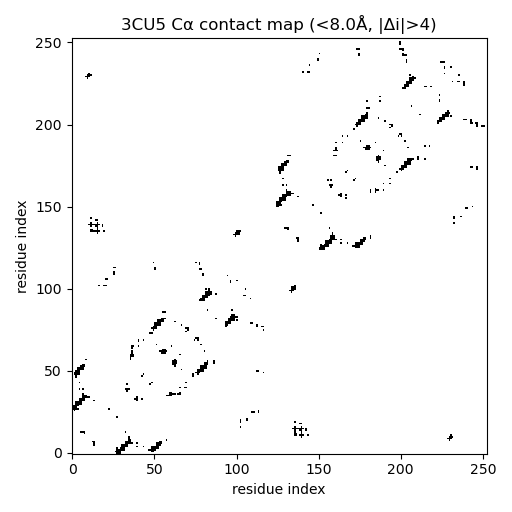4 55.147 9.239 1.00 13.07 89 LYS B C 1
ATOM 1680 O O . LYS B 1 89 ? -16.826 54.409 10.152 1.00 12.04 89 LYS B O 1
ATOM 1686 N N . GLU B 1 90 ? -17.276 55.531 8.267 1.00 12.19 90 GLU B N 1
ATOM 1687 C CA . GLU B 1 90 ? -18.607 54.939 8.178 1.00 12.06 90 GLU B CA 1
ATOM 1688 C C . GLU B 1 90 ? -18.540 53.431 8.378 1.00 11.60 90 GLU B C 1
ATOM 1689 O O . GLU B 1 90 ? -19.350 52.839 9.073 1.00 11.38 90 GLU B O 1
ATOM 1695 N N . TYR B 1 91 ? -17.529 52.817 7.800 1.00 11.63 91 TYR B N 1
ATOM 1696 C CA . TYR B 1 91 ? -17.446 51.369 7.791 1.00 11.49 91 TYR B CA 1
ATOM 1697 C C . TYR B 1 91 ? -17.216 50.832 9.214 1.00 11.23 91 TYR B C 1
ATOM 1698 O O . TYR B 1 91 ? -17.890 49.902 9.697 1.00 11.62 91 TYR B O 1
ATOM 1707 N N . LEU B 1 92 ? -16.261 51.433 9.886 1.00 11.39 92 LEU B N 1
ATOM 1708 C CA . LEU B 1 92 ? -15.916 51.028 11.231 1.00 12.09 92 LEU B CA 1
ATOM 1709 C C . LEU B 1 92 ? -17.173 51.046 12.055 1.00 11.52 92 LEU B C 1
ATOM 1710 O O . LEU B 1 92 ? -17.536 50.052 12.694 1.00 12.47 92 LEU B O 1
ATOM 1715 N N . LYS B 1 93 ? -17.883 52.152 12.006 1.00 9.70 93 LYS B N 1
ATOM 1716 C CA . LYS B 1 93 ? -18.985 52.279 12.923 1.00 8.45 93 LYS B CA 1
ATOM 1717 C C . LYS B 1 93 ? -20.083 51.237 12.661 1.00 7.53 93 LYS B C 1
ATOM 1718 O O . LYS B 1 93 ? -20.743 50.774 13.596 1.00 7.21 93 LYS B O 1
ATOM 1724 N N . ALA B 1 94 ? -20.294 50.869 11.397 1.00 7.48 94 ALA B N 1
ATOM 1725 C CA . ALA B 1 94 ? -21.323 49.875 11.053 1.00 7.04 94 ALA B CA 1
ATOM 1726 C C . ALA B 1 94 ? -20.943 48.494 11.595 1.00 9.54 94 ALA B C 1
ATOM 1727 O O . ALA B 1 94 ? -21.805 47.684 11.916 1.00 9.06 94 ALA B O 1
ATOM 1729 N N . ALA B 1 95 ? -19.652 48.206 11.707 1.00 12.26 95 ALA B N 1
ATOM 1730 C CA . ALA B 1 95 ? -19.312 46.826 12.010 1.00 15.56 95 ALA B CA 1
ATOM 1731 C C . ALA B 1 95 ? -19.042 46.594 13.481 1.00 18.10 95 ALA B C 1
ATOM 1732 O O . ALA B 1 95 ? -19.344 45.515 13.969 1.00 18.35 95 ALA B O 1
ATOM 1734 N N . ILE B 1 96 ? -18.519 47.598 14.196 1.00 20.01 96 ILE B N 1
ATOM 1735 C CA . ILE B 1 96 ? -18.151 47.402 15.598 1.00 22.29 96 ILE B CA 1
ATOM 1736 C C . ILE B 1 96 ? -19.273 47.478 16.655 1.00 24.59 96 ILE B C 1
ATOM 1737 O O . ILE B 1 96 ? -19.741 46.412 17.143 1.00 26.20 96 ILE B O 1
ATOM 1742 N N . LYS B 1 97 ? -19.721 48.669 17.038 1.00 24.57 97 LYS B N 1
ATOM 1743 C CA . LYS B 1 97 ? -20.964 48.700 17.844 1.00 25.91 97 LYS B CA 1
ATOM 1744 C C . LYS B 1 97 ? -20.841 48.856 19.363 1.00 28.40 97 LYS B C 1
ATOM 1745 O O . LYS B 1 97 ? -21.214 49.898 19.901 1.00 29.23 97 LYS B O 1
ATOM 1751 N N . PHE B 1 98 ? -20.388 47.821 20.067 1.00 30.26 98 PHE B N 1
ATOM 1752 C CA . PHE B 1 98 ? -20.069 47.957 21.495 1.00 32.19 98 PHE B CA 1
ATOM 1753 C C . PHE B 1 98 ? -18.650 47.507 21.750 1.00 35.32 98 PHE B C 1
ATOM 1754 O O . PHE B 1 98 ? -18.400 46.329 22.009 1.00 35.72 98 PHE B O 1
ATOM 1762 N N . ARG B 1 99 ? -17.711 48.442 21.685 1.00 37.49 99 ARG B N 1
ATOM 1763 C CA . ARG B 1 99 ? -16.334 48.032 21.631 1.00 38.82 99 ARG B CA 1
ATOM 1764 C C . ARG B 1 99 ? -15.544 49.274 21.327 1.00 39.43 99 ARG B C 1
ATOM 1765 O O . ARG B 1 99 ? -16.089 50.238 20.796 1.00 39.25 99 ARG B O 1
ATOM 1773 N N . ALA B 1 100 ? -14.270 49.263 21.707 1.00 40.65 100 ALA B N 1
ATOM 1774 C CA . ALA B 1 100 ? -13.438 50.478 21.734 1.00 41.26 100 ALA B CA 1
ATOM 1775 C C . ALA B 1 100 ? -12.773 50.872 20.389 1.00 40.86 100 ALA B C 1
ATOM 1776 O O . ALA B 1 100 ? -11.544 51.006 20.284 1.00 40.95 100 ALA B O 1
ATOM 1778 N N . ILE B 1 101 ? -13.609 51.046 19.371 1.00 40.14 101 ILE B N 1
ATOM 1779 C CA . ILE B 1 101 ? -13.205 51.698 18.134 1.00 38.68 101 ILE B CA 1
ATOM 1780 C C . ILE B 1 101 ? -12.009 52.640 18.484 1.00 37.09 101 ILE B C 1
ATOM 1781 O O . ILE B 1 101 ? -12.251 53.798 18.853 1.00 37.55 101 ILE B O 1
ATOM 1786 N N . ARG B 1 102 ? -10.747 52.169 18.405 1.00 34.16 102 ARG B N 1
ATOM 1787 C CA . ARG B 1 102 ? -9.632 53.127 18.315 1.00 31.04 102 ARG B CA 1
ATOM 1788 C C . ARG B 1 102 ? -9.075 53.214 16.905 1.00 27.96 102 ARG B C 1
ATOM 1789 O O . ARG B 1 102 ? -8.791 52.199 16.281 1.00 27.78 102 ARG B O 1
ATOM 1797 N N . TYR B 1 103 ? -8.980 54.425 16.372 1.00 25.85 103 TYR B N 1
ATOM 1798 C CA . TYR B 1 103 ? -8.492 54.587 15.006 1.00 24.47 103 TYR B CA 1
ATOM 1799 C C . TYR B 1 103 ? -7.543 55.819 14.825 1.00 23.10 103 TYR B C 1
ATOM 1800 O O . TYR B 1 103 ? -7.311 56.630 15.739 1.00 22.43 103 TYR B O 1
ATOM 1809 N N . VAL B 1 104 ? -6.952 55.909 13.644 1.00 21.65 104 VAL B N 1
ATOM 1810 C CA . VAL B 1 104 ? -5.983 56.929 13.367 1.00 19.98 104 VAL B CA 1
ATOM 1811 C C . VAL B 1 104 ? -6.096 57.239 11.880 1.00 19.90 104 VAL B C 1
ATOM 1812 O O . VAL B 1 104 ? -5.947 56.349 11.040 1.00 19.96 104 VAL B O 1
ATOM 1816 N N . GLU B 1 105 ? -6.373 58.497 11.562 1.00 19.43 105 GLU B N 1
ATOM 1817 C CA . GLU B 1 105 ? -6.672 58.872 10.196 1.00 19.45 105 GLU B CA 1
ATOM 1818 C C . GLU B 1 105 ? -5.444 59.029 9.339 1.00 17.65 105 GLU B C 1
ATOM 1819 O O . GLU B 1 105 ? -4.529 59.734 9.690 1.00 16.85 105 GLU B O 1
ATOM 1825 N N . LYS B 1 106 ? -5.444 58.358 8.203 1.00 17.26 106 LYS B N 1
ATOM 1826 C CA . LYS B 1 106 ? -4.488 58.632 7.175 1.00 17.34 106 LYS B CA 1
ATOM 1827 C C . LYS B 1 106 ? -4.752 60.069 6.725 1.00 16.38 106 LYS B C 1
ATOM 1828 O O . LYS B 1 106 ? -5.896 60.557 6.814 1.00 16.41 106 LYS B O 1
ATOM 1834 N N . PRO B 1 107 ? -3.685 60.799 6.344 1.00 14.79 107 PRO B N 1
ATOM 1835 C CA . PRO B 1 107 ? -2.252 60.441 6.418 1.00 13.88 107 PRO B CA 1
ATOM 1836 C C . PRO B 1 107 ? -1.720 60.201 7.860 1.00 13.72 107 PRO B C 1
ATOM 1837 O O . PRO B 1 107 ? -1.658 61.122 8.659 1.00 11.98 107 PRO B O 1
ATOM 1841 N N . ILE B 1 108 ? -1.328 58.982 8.208 1.00 15.78 108 ILE B N 1
ATOM 1842 C CA . ILE B 1 108 ? -1.005 58.760 9.610 1.00 17.38 108 ILE B CA 1
ATOM 1843 C C . ILE B 1 108 ? -0.044 59.794 10.109 1.00 18.47 108 ILE B C 1
ATOM 1844 O O . ILE B 1 108 ? 0.944 60.115 9.467 1.00 19.19 108 ILE B O 1
ATOM 1849 N N . ASP B 1 109 ? -0.348 60.332 11.273 1.00 19.40 109 ASP B N 1
ATOM 1850 C CA . ASP B 1 109 ? 0.591 61.156 12.043 1.00 18.71 109 ASP B CA 1
ATOM 1851 C C . ASP B 1 109 ? 1.110 60.200 13.135 1.00 18.69 109 ASP B C 1
ATOM 1852 O O . ASP B 1 109 ? 0.303 59.566 13.859 1.00 18.59 109 ASP B O 1
ATOM 1857 N N . PRO B 1 110 ? 2.450 60.056 13.227 1.00 18.63 110 PRO B N 1
ATOM 1858 C CA . PRO B 1 110 ? 3.083 59.107 14.161 1.00 18.55 110 PRO B CA 1
ATOM 1859 C C . PRO B 1 110 ? 3.043 59.590 15.610 1.00 18.33 110 PRO B C 1
ATOM 1860 O O . PRO B 1 110 ? 3.612 58.977 16.492 1.00 18.97 110 PRO B O 1
ATOM 1864 N N . SER B 1 111 ? 2.368 60.692 15.858 1.00 18.07 111 SER B N 1
ATOM 1865 C CA . SER B 1 111 ? 2.181 61.158 17.212 1.00 17.20 111 SER B CA 1
ATOM 1866 C C . SER B 1 111 ? 0.886 60.554 17.682 1.00 15.61 111 SER B C 1
ATOM 1867 O O . SER B 1 111 ? 0.767 60.090 18.817 1.00 15.16 111 SER B O 1
ATOM 1870 N N . GLU B 1 112 ? -0.088 60.580 16.784 1.00 14.71 112 GLU B N 1
ATOM 1871 C CA . GLU B 1 112 ? -1.385 60.062 17.069 1.00 14.67 112 GLU B CA 1
ATOM 1872 C C . GLU B 1 112 ? -1.214 58.583 17.298 1.00 15.09 112 GLU B C 1
ATOM 1873 O O . GLU B 1 112 ? -1.655 58.039 18.299 1.00 16.08 112 GLU B O 1
ATOM 1879 N N . ILE B 1 113 ? -0.545 57.916 16.388 1.00 14.77 113 ILE B N 1
ATOM 1880 C CA . ILE B 1 113 ? -0.248 56.550 16.643 1.00 15.84 113 ILE B CA 1
ATOM 1881 C C . ILE B 1 113 ? 0.517 56.261 17.913 1.00 16.55 113 ILE B C 1
ATOM 1882 O O . ILE B 1 113 ? 0.515 55.137 18.342 1.00 18.94 113 ILE B O 1
ATOM 1887 N N . MET B 1 114 ? 1.195 57.199 18.529 1.00 15.90 114 MET B N 1
ATOM 1888 C CA . MET B 1 114 ? 1.888 56.832 19.740 1.00 17.30 114 MET B CA 1
ATOM 1889 C C . MET B 1 114 ? 1.006 56.962 20.991 1.00 16.86 114 MET B C 1
ATOM 1890 O O . MET B 1 114 ? 1.300 56.379 22.056 1.00 17.00 114 MET B O 1
ATOM 1895 N N . ASP B 1 115 ? -0.059 57.744 20.879 1.00 15.59 115 ASP B N 1
ATOM 1896 C CA . ASP B 1 115 ? -1.046 57.811 21.947 1.00 15.22 115 ASP B CA 1
ATOM 1897 C C . ASP B 1 115 ? -1.893 56.568 21.920 1.00 11.67 115 ASP B C 1
ATOM 1898 O O . ASP B 1 115 ? -2.093 55.876 22.953 1.00 9.80 115 ASP B O 1
ATOM 1903 N N . ALA B 1 116 ? -2.428 56.294 20.733 1.00 9.85 116 ALA B N 1
ATOM 1904 C CA . ALA B 1 116 ? -3.317 55.180 20.664 1.00 8.26 116 ALA B CA 1
ATOM 1905 C C . ALA B 1 116 ? -2.486 54.066 21.307 1.00 8.23 116 ALA B C 1
ATOM 1906 O O . ALA B 1 116 ? -2.958 53.341 22.166 1.00 8.40 116 ALA B O 1
ATOM 1908 N N . LEU B 1 117 ? -1.211 53.971 21.001 1.00 9.38 117 LEU B N 1
ATOM 1909 C CA . LEU B 1 117 ? -0.485 52.842 21.608 1.00 10.90 117 LEU B CA 1
ATOM 1910 C C . LEU B 1 117 ? -0.358 52.962 23.142 1.00 13.18 117 LEU B C 1
ATOM 1911 O O . LEU B 1 117 ? -0.516 51.969 23.876 1.00 14.57 117 LEU B O 1
ATOM 1916 N N . LYS B 1 118 ? -0.093 54.163 23.642 1.00 13.06 118 LYS B N 1
ATOM 1917 C CA . LYS B 1 118 ? 0.086 54.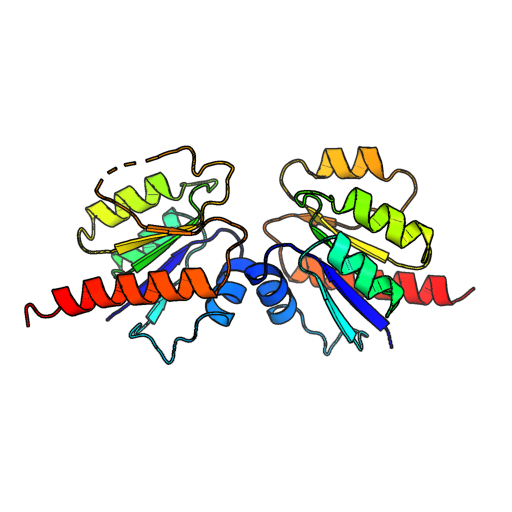298 25.078 1.00 12.91 118 LYS B CA 1
ATOM 1918 C C . LYS B 1 118 ? -1.195 53.880 25.718 1.00 12.59 118 LYS B C 1
ATOM 1919 O O . LYS B 1 118 ? -1.214 53.344 26.819 1.00 12.53 118 LYS B O 1
ATOM 1925 N N . GLN B 1 119 ? -2.285 54.121 25.010 1.00 12.79 119 GLN B N 1
ATOM 1926 C CA . GLN B 1 119 ? -3.583 53.946 25.622 1.00 13.03 119 GLN B CA 1
ATOM 1927 C C . GLN B 1 119 ? -4.033 52.533 25.527 1.00 13.11 119 GLN B C 1
ATOM 1928 O O . GLN B 1 119 ? -4.407 51.960 26.540 1.00 14.60 119 GLN B O 1
ATOM 1934 N N . SER B 1 120 ? -3.917 51.938 24.340 1.00 11.18 120 SER B N 1
ATOM 1935 C CA . SER B 1 120 ? -4.024 50.496 24.201 1.00 8.96 120 SER B CA 1
ATOM 1936 C C . SER B 1 120 ? -3.317 49.790 25.341 1.00 8.72 120 SER B C 1
ATOM 1937 O O . SER B 1 120 ? -3.929 49.041 26.063 1.00 9.24 120 SER B O 1
ATOM 1940 N N . ILE B 1 121 ? -2.015 50.003 25.504 1.00 8.25 121 ILE B N 1
ATOM 1941 C CA . ILE B 1 121 ? -1.320 49.316 26.567 1.00 7.61 121 ILE B CA 1
ATOM 1942 C C . ILE B 1 121 ? -2.154 49.493 27.825 1.00 8.68 121 ILE B C 1
ATOM 1943 O O . ILE B 1 121 ? -2.417 48.508 28.526 1.00 10.26 121 ILE B O 1
ATOM 1948 N N . GLN B 1 122 ? -2.604 50.716 28.136 1.00 7.83 122 GLN B N 1
ATOM 1949 C CA . GLN B 1 122 ? -3.264 50.912 29.436 1.00 7.83 122 GLN B CA 1
ATOM 1950 C C . GLN B 1 122 ? -4.474 49.980 29.553 1.00 7.64 122 GLN B C 1
ATOM 1951 O O . GLN B 1 122 ? -4.623 49.202 30.504 1.00 7.37 122 GLN B O 1
ATOM 1957 N N . THR B 1 123 ? -5.314 50.029 28.527 1.00 7.92 123 THR B N 1
ATOM 1958 C CA . THR B 1 123 ? -6.484 49.166 28.420 1.00 8.59 123 THR B CA 1
ATOM 1959 C C . THR B 1 123 ? -6.162 47.694 28.698 1.00 8.01 123 THR B C 1
ATOM 1960 O O . THR B 1 123 ? -6.815 47.053 29.517 1.00 8.17 123 THR B O 1
ATOM 1964 N N . VAL B 1 124 ? -5.188 47.153 27.975 1.00 6.88 124 VAL B N 1
ATOM 1965 C CA . VAL B 1 124 ? -4.790 45.794 28.195 1.00 6.69 124 VAL B CA 1
ATOM 1966 C C . VAL B 1 124 ? -4.396 45.537 29.666 1.00 7.83 124 VAL B C 1
ATOM 1967 O O . VAL B 1 124 ? -4.915 44.610 30.312 1.00 8.84 124 VAL B O 1
ATOM 1971 N N . LEU B 1 125 ? -3.472 46.325 30.213 1.00 7.18 125 LEU B N 1
ATOM 1972 C CA . LEU B 1 125 ? -3.164 46.171 31.633 1.00 6.25 125 LEU B CA 1
ATOM 1973 C C . LEU B 1 125 ? -4.418 46.111 32.488 1.00 8.10 125 LEU B C 1
ATOM 1974 O O . LEU B 1 125 ? -4.529 45.276 33.384 1.00 8.74 125 LEU B O 1
ATOM 1979 N N . GLN B 1 126 ? -5.358 47.018 32.225 1.00 9.35 126 GLN B N 1
ATOM 1980 C CA . GLN B 1 126 ? -6.673 47.005 32.876 1.00 10.30 126 GLN B CA 1
ATOM 1981 C C . GLN B 1 126 ? -7.362 45.644 32.728 1.00 12.52 126 GLN B C 1
ATOM 1982 O O . GLN B 1 126 ? -7.756 45.017 33.735 1.00 13.43 126 GLN B O 1
ATOM 1988 N N . HIS B 1 127 ? -7.539 45.171 31.489 1.00 13.45 127 HIS B N 1
ATOM 1989 C CA . HIS B 1 127 ? -8.162 43.842 31.314 1.00 14.02 127 HIS B CA 1
ATOM 1990 C C . HIS B 1 127 ? -7.384 42.835 32.149 1.00 13.22 127 HIS B C 1
ATOM 1991 O O . HIS B 1 127 ? -7.956 42.017 32.867 1.00 12.19 127 HIS B O 1
ATOM 1998 N N . GLN B 1 128 ? -6.060 42.907 32.056 1.00 13.37 128 GLN B N 1
ATOM 1999 C CA . GLN B 1 128 ? -5.252 42.000 32.839 1.00 13.79 128 GLN B CA 1
ATOM 2000 C C . GLN B 1 128 ? -5.489 42.126 34.325 1.00 13.45 128 GLN B C 1
ATOM 2001 O O . GLN B 1 128 ? -4.967 41.321 35.076 1.00 13.86 128 GLN B O 1
ATOM 2007 N N . ALA B 1 129 ? -6.305 43.081 34.769 1.00 13.45 129 ALA B N 1
ATOM 2008 C CA . ALA B 1 129 ? -6.540 43.187 36.225 1.00 14.08 129 ALA B CA 1
ATOM 2009 C C . ALA B 1 129 ? -7.684 42.330 36.860 1.00 15.93 129 ALA B C 1
ATOM 2010 O O . ALA B 1 129 ? -7.698 42.138 38.090 1.00 16.15 129 ALA B O 1
ATOM 2012 N N . GLN B 1 130 ? -8.620 41.802 36.053 1.00 17.40 130 GLN B N 1
ATOM 2013 C CA . GLN B 1 130 ? -9.533 40.725 36.531 1.00 18.85 130 GLN B CA 1
ATOM 2014 C C . GLN B 1 130 ? -9.664 39.580 35.531 1.00 18.38 130 GLN B C 1
ATOM 2015 O O . GLN B 1 130 ? -8.687 39.162 34.897 1.00 18.21 130 GLN B O 1
#

B-factor: mean 22.48, std 12.98, range [2.0, 89.2]

CATH classification: 3.40.50.2300

Solvent-accessible surface area: 13552 Å² total; per-residue (Å²): 106,13,25,0,1,0,0,10,58,17,86,0,23,37,33,0,2,44,71,32,9,72,56,193,60,25,48,27,95,78,62,21,68,5,63,21,0,72,41,0,35,103,38,0,107,164,83,69,5,29,0,0,0,0,24,11,139,16,118,156,17,33,0,49,97,0,6,80,45,0,68,177,75,46,101,97,7,25,8,0,18,2,8,10,189,84,22,95,150,129,180,268,81,63,103,92,8,54,74,67,7,56,28,76,83,4,36,67,0,0,102,91,8,9,99,72,6,75,127,87,86,62,128,205,122,10,42,0,1,0,0,9,39,24,80,2,16,14,31,0,2,44,71,33,10,80,54,197,81,21,62,21,91,68,63,21,61,2,82,50,0,112,35,0,36,120,38,1,101,160,73,68,5,30,0,0,0,0,25,0,116,7,102,242,48,20,0,13,92,0,7,74,60,1,52,166,77,42,102,68,8,11,17,0,3,2,0,16,215,61,15,68,110,60,3,116,72,26,14,141,162,122,81,54,60,82,4,75,94,74,7,58,28,74,87,1,44,59,8,0,108,87,0,10,112,39,0,83,107,79,106,70,198

Radius of gyration: 20.29 Å; Cα contacts (8 Å, |Δi|>4): 451; chains: 2; bounding box: 52×44×61 Å

InterPro domains:
  IPR001789 Signal transduction response regulator, receiver domain [PF00072] (3-115)
  IPR001789 Signal transduction response regulator, receiver domain [PS50110] (2-119)
  IPR001789 Signal transduction response regulator, receiver domain [SM00448] (1-115)
  IPR009057 Homedomain-like superfamily [SSF46689] (417-466)
  IPR009057 Homedomain-like superfamily [SSF46689] (468-518)
  IPR011006 CheY-like superfamily [SSF52172] (1-129)
  IPR018060 AraC-like, DNA binding HTH domain [PF12833] (439-516)
  IPR018060 AraC-like, DNA binding HTH domain [PS01124] (418-517)
  IPR018060 AraC-like, DNA binding HTH domain [SM00342] (432-515)
  IPR018062 HTH domain AraC-type, conserved site [PS00041] (469-511)
  IPR020449 Transcription regulator HTH, AraC- type, HTH domain [PR00032] (484-499)
  IPR020449 Transcription regulator HTH, AraC- type, HTH domain [PR00032] (499-515)
  IPR051552 Hexose Phosphate Transport Regulator [PTHR42713] (2-131)